Protein AF-0000000079820347 (afdb_homodimer)

Foldseek 3Di:
DLVLLVVLQVCLVVVVVVVVCVVVDDPVVVVVVVVVVVVVLVVQLVVQCVCCVVVQAPVPDRSSVVSVVLNVQSNCCSVPDDPPDDDDSNRSVLVSCVVRRNNVVPPPPPPPPPDDD/DLVLLVVLQVCLVVCVVVVVCVVVDDPVVVVVVVVVVVVVLVVQLVVQCVCCVVVQAPVPDRSSVVSVVLNVQSNCCSVPDDPPDDDDSNRSVLVSCVVRRNNVVPPPPPPPPPPDD

Nearest PDB structures (foldseek):
  3dcf-assembly1_B  TM=8.392E-01  e=1.828E-02  Thermobifida fusca YX
  5k7z-assembly2_C  TM=8.095E-01  e=2.971E-02  Myxococcus xanthus DK 1622
  4w97-assembly1_A  TM=7.808E-01  e=8.281E-02  Mycobacterium tuberculosis H37Rv
  2iai-assembly1_A-2  TM=7.562E-01  e=9.225E-02  Streptomyces coelicolor
  2g3b-assembly1_A  TM=6.713E-01  e=1.762E-01  Rhodococcus jostii RHA1

Organism: NCBI:txid1608957

pLDDT: mean 84.96, std 17.74, range [34.62, 98.31]

Secondary structure (DSSP, 8-state):
-HHHHHHHHHTHHHHHHHHHHHTT--HHHHHHHHHHHHHHHHHHHHHHHHHHHHTSS-SSS-HHHHHHHHHHHHHTHHHH--TTSSS-HHHHHHHHHHHTT-TTTS-----------/-HHHHHHHHHTHHHHHHHHHHHTT--HHHHHHHHHHHHHHHHHHHHHHHHHHHHTSS-SSS-HHHHHHHHHHHHHTHHHH--TTSSS-HHHHHHHHHHHTT-TTTS-----------

Sequence (234 aa):
MTRFTEAVIDSQVPYTVYYKELHQLSQDLRHQIAEDERLFVSHIAEVVRDLQASGDLPSDAPPWVVAQGIVGMISWTHRWFRSSGPLTPKEIATVFLDLIGLGQAGLGEPTAEPAQAMTRFTEAVIDSQVPYTVYYKELHQLSQDLRHQIAEDERLFVSHIAEVVRDLQASGDLPSDAPPWVVAQGIVGMISWTHRWFRSSGPLTPKEIATVFLDLIGLGQAGLGEPTAEPAQA

Structure (mmCIF, N/CA/C/O backbone):
data_AF-0000000079820347-model_v1
#
loop_
_entity.id
_entity.type
_entity.pdbx_description
1 polymer 'Transcriptional regulator, TetR family'
#
loop_
_atom_site.group_PDB
_atom_site.id
_atom_site.type_symbol
_atom_site.label_atom_id
_atom_site.label_alt_id
_atom_site.label_comp_id
_atom_site.label_asym_id
_atom_site.label_entity_id
_atom_site.la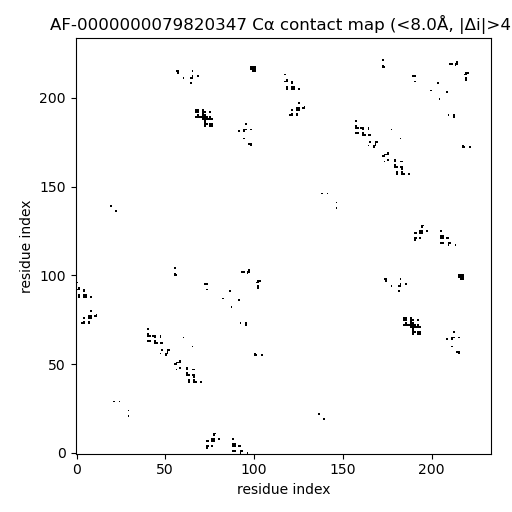bel_seq_id
_atom_site.pdbx_PDB_ins_code
_atom_site.Cartn_x
_atom_site.Cartn_y
_atom_site.Cartn_z
_atom_site.occupancy
_atom_site.B_iso_or_equiv
_atom_site.auth_seq_id
_atom_site.auth_comp_id
_atom_site.auth_asym_id
_atom_site.auth_atom_id
_atom_site.pdbx_PDB_model_num
ATOM 1 N N . MET A 1 1 ? 6.93 -0.499 12.18 1 89.94 1 MET A N 1
ATOM 2 C CA . MET A 1 1 ? 6.926 -0.309 10.727 1 89.94 1 MET A CA 1
ATOM 3 C C . MET A 1 1 ? 8.234 -0.792 10.109 1 89.94 1 MET A C 1
ATOM 5 O O . MET A 1 1 ? 8.227 -1.604 9.188 1 89.94 1 MET A O 1
ATOM 9 N N . THR A 1 2 ? 9.336 -0.572 10.844 1 91 2 THR A N 1
ATOM 10 C CA . THR A 1 2 ? 10.648 -0.934 10.32 1 91 2 THR A CA 1
ATOM 11 C C . THR A 1 2 ? 10.805 -2.451 10.242 1 91 2 THR A C 1
ATOM 13 O O . THR A 1 2 ? 11.125 -2.992 9.18 1 91 2 THR A O 1
ATOM 16 N N . ARG A 1 3 ? 10.469 -3.115 11.242 1 93.31 3 ARG A N 1
ATOM 17 C CA . ARG A 1 3 ? 10.586 -4.57 11.266 1 93.31 3 ARG A CA 1
ATOM 18 C C . ARG A 1 3 ? 9.664 -5.215 10.242 1 93.31 3 ARG A C 1
ATOM 20 O O . ARG A 1 3 ? 10.016 -6.211 9.609 1 93.31 3 ARG A O 1
ATOM 27 N N . PHE A 1 4 ? 8.5 -4.664 10.141 1 95.31 4 PHE A N 1
ATOM 28 C CA . PHE A 1 4 ? 7.543 -5.168 9.164 1 95.31 4 PHE A CA 1
ATOM 29 C C . PHE A 1 4 ? 8.094 -5.016 7.75 1 95.31 4 PHE A C 1
ATOM 31 O O . PHE A 1 4 ? 8.078 -5.969 6.969 1 95.31 4 PHE A O 1
ATOM 38 N N . THR A 1 5 ? 8.695 -3.904 7.395 1 95.81 5 THR A N 1
ATOM 39 C CA . THR A 1 5 ? 9.289 -3.646 6.086 1 95.81 5 THR A CA 1
ATOM 40 C C . THR A 1 5 ? 10.422 -4.629 5.801 1 95.81 5 THR A C 1
ATOM 42 O O . THR A 1 5 ? 10.484 -5.215 4.719 1 95.81 5 THR A O 1
ATOM 45 N N . GLU A 1 6 ? 11.195 -4.855 6.793 1 95 6 GLU A N 1
ATOM 46 C CA . GLU A 1 6 ? 12.297 -5.797 6.656 1 95 6 GLU A CA 1
ATOM 47 C C . GLU A 1 6 ? 11.789 -7.219 6.414 1 95 6 GLU A C 1
ATOM 49 O O . GLU A 1 6 ? 12.336 -7.941 5.582 1 95 6 GLU A O 1
ATOM 54 N N . ALA A 1 7 ? 10.805 -7.57 7.145 1 94.5 7 ALA A N 1
ATOM 55 C CA . ALA A 1 7 ? 10.242 -8.914 7.008 1 94.5 7 ALA A CA 1
ATOM 56 C C . ALA A 1 7 ? 9.672 -9.125 5.609 1 94.5 7 ALA A C 1
ATOM 58 O O . ALA A 1 7 ? 9.844 -10.195 5.02 1 94.5 7 ALA A O 1
ATOM 59 N N . VAL A 1 8 ? 9.008 -8.188 5.039 1 94.75 8 VAL A N 1
ATOM 60 C CA . VAL A 1 8 ? 8.414 -8.281 3.707 1 94.75 8 VAL A CA 1
ATOM 61 C C . VAL A 1 8 ? 9.516 -8.438 2.66 1 94.75 8 VAL A C 1
ATOM 63 O O . VAL A 1 8 ? 9.438 -9.305 1.791 1 94.75 8 VAL A O 1
ATOM 66 N N . ILE A 1 9 ? 10.516 -7.637 2.766 1 92.81 9 ILE A N 1
ATOM 67 C CA . ILE A 1 9 ? 11.609 -7.66 1.803 1 92.81 9 ILE A CA 1
ATOM 68 C C . ILE A 1 9 ? 12.344 -9 1.884 1 92.81 9 ILE A C 1
ATOM 70 O O . ILE A 1 9 ? 12.727 -9.57 0.858 1 92.81 9 ILE A O 1
ATOM 74 N N . ASP A 1 10 ? 12.461 -9.539 3.076 1 90.75 10 ASP A N 1
ATOM 75 C CA . ASP A 1 10 ? 13.125 -10.82 3.287 1 90.75 10 ASP A CA 1
ATOM 76 C C . ASP A 1 10 ? 12.297 -11.969 2.711 1 90.75 10 ASP A C 1
ATOM 78 O O . ASP A 1 10 ? 12.828 -13.039 2.406 1 90.75 10 ASP A O 1
ATOM 82 N N . SER A 1 11 ? 11.016 -11.719 2.588 1 88 11 SER A N 1
ATOM 83 C CA . SER A 1 11 ? 10.125 -12.773 2.111 1 88 11 SER A CA 1
ATOM 84 C C . SER A 1 11 ? 9.984 -12.734 0.592 1 88 11 SER A C 1
ATOM 86 O O . SER A 1 11 ? 9.266 -13.547 0.009 1 88 11 SER A O 1
ATOM 88 N N . GLN A 1 12 ? 10.625 -11.906 -0.037 1 84.19 12 GLN A N 1
ATOM 89 C CA . GLN A 1 12 ? 10.5 -11.695 -1.476 1 84.19 12 GLN A CA 1
ATOM 90 C C . GLN A 1 12 ? 10.766 -12.984 -2.244 1 84.19 12 GLN A C 1
ATOM 92 O O . GLN A 1 12 ? 9.984 -13.375 -3.115 1 84.19 12 GLN A O 1
ATOM 97 N N . VAL A 1 13 ? 11.781 -13.742 -1.908 1 77.62 13 VAL A N 1
ATOM 98 C CA . VAL A 1 13 ? 12.18 -14.945 -2.635 1 77.62 13 VAL A CA 1
ATOM 99 C C . VAL A 1 13 ? 11.203 -16.078 -2.324 1 77.62 13 VAL A C 1
ATOM 101 O O . VAL A 1 13 ? 10.641 -16.688 -3.236 1 77.62 13 VAL A O 1
ATOM 104 N N . PRO A 1 14 ? 10.883 -16.297 -1.066 1 75.38 14 PRO A N 1
ATOM 105 C CA . PRO A 1 14 ? 9.914 -17.344 -0.746 1 75.38 14 PRO A CA 1
ATOM 106 C C . PRO A 1 14 ? 8.539 -17.078 -1.347 1 75.38 14 PRO A C 1
ATOM 108 O O . PRO A 1 14 ? 7.848 -18.016 -1.764 1 75.38 14 PRO A O 1
ATOM 111 N N . TYR A 1 15 ? 8.195 -15.891 -1.425 1 74.62 15 TYR A N 1
ATOM 112 C CA . TYR A 1 15 ? 6.883 -15.539 -1.957 1 74.62 15 TYR A CA 1
ATOM 113 C C . TYR A 1 15 ? 6.824 -15.773 -3.461 1 74.62 15 TYR A C 1
ATOM 115 O O . TYR A 1 15 ? 5.84 -16.312 -3.977 1 74.62 15 TYR A O 1
ATOM 123 N N . THR A 1 16 ? 7.844 -15.477 -4.172 1 70.44 16 THR A N 1
ATOM 124 C CA . THR A 1 16 ? 7.891 -15.688 -5.617 1 70.44 16 THR A CA 1
ATOM 125 C C . THR A 1 16 ? 7.785 -17.172 -5.953 1 70.44 16 THR A C 1
ATOM 127 O O . THR A 1 16 ? 7.07 -17.547 -6.883 1 70.44 16 THR A O 1
ATOM 130 N N . VAL A 1 17 ? 8.344 -17.922 -5.137 1 70.75 17 VAL A N 1
ATOM 131 C CA . VAL A 1 17 ? 8.305 -19.359 -5.336 1 70.75 17 VAL A CA 1
ATOM 132 C C . VAL A 1 17 ? 6.934 -19.906 -4.934 1 70.75 17 VAL A C 1
ATOM 134 O O . VAL A 1 17 ? 6.371 -20.766 -5.629 1 70.75 17 VAL A O 1
ATOM 137 N N . TYR A 1 18 ? 6.477 -19.312 -3.873 1 70 18 TYR A N 1
ATOM 138 C CA . TYR A 1 18 ? 5.191 -19.734 -3.338 1 70 18 TYR A CA 1
ATOM 139 C C . TYR A 1 18 ? 4.055 -19.344 -4.273 1 70 18 TYR A C 1
ATOM 141 O O . TYR A 1 18 ? 3.117 -20.125 -4.477 1 70 18 TYR A O 1
ATOM 149 N N . TYR A 1 19 ? 4.18 -18.203 -4.805 1 64.25 19 TYR A N 1
ATOM 150 C CA . TYR A 1 19 ? 3.123 -17.703 -5.668 1 64.25 19 TYR A CA 1
ATOM 151 C C . TYR A 1 19 ? 2.936 -18.594 -6.891 1 64.25 19 TYR A C 1
ATOM 153 O O . TYR A 1 19 ? 1.808 -18.828 -7.324 1 64.25 19 TYR A O 1
ATOM 161 N N . LYS A 1 20 ? 3.979 -19.172 -7.309 1 63.22 20 LYS A N 1
ATOM 162 C CA . LYS A 1 20 ? 3.912 -20.125 -8.414 1 63.22 20 LYS A CA 1
ATOM 163 C C . LYS A 1 20 ? 3.156 -21.391 -8.008 1 63.22 20 LYS A C 1
ATOM 165 O O . LYS A 1 20 ? 2.584 -22.062 -8.859 1 63.22 20 LYS A O 1
ATOM 170 N N . GLU A 1 21 ? 3.117 -21.531 -6.82 1 66.31 21 GLU A N 1
ATOM 171 C CA . GLU A 1 21 ? 2.486 -22.766 -6.34 1 66.31 21 GLU A CA 1
ATOM 172 C C . GLU A 1 21 ? 1.094 -22.484 -5.781 1 66.31 21 GLU A C 1
ATOM 174 O O . GLU A 1 21 ? 0.365 -23.422 -5.43 1 66.31 21 GLU A O 1
ATOM 179 N N . LEU A 1 22 ? 0.816 -21.234 -5.742 1 64.25 22 LEU A N 1
ATOM 180 C CA . LEU A 1 22 ? -0.444 -20.844 -5.121 1 64.25 22 LEU A CA 1
ATOM 181 C C . LEU A 1 22 ? -1.624 -21.516 -5.816 1 64.25 22 LEU A C 1
ATOM 183 O O . LEU A 1 22 ? -2.609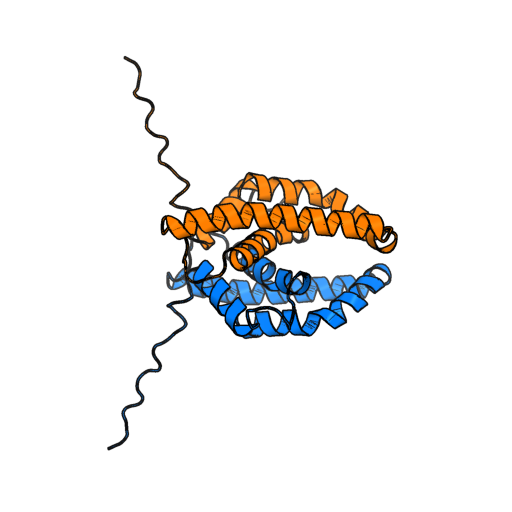 -21.875 -5.168 1 64.25 22 LEU A O 1
ATOM 187 N N . HIS A 1 23 ? -1.419 -21.734 -7.004 1 63.53 23 HIS A N 1
ATOM 188 C CA . HIS A 1 23 ? -2.484 -22.406 -7.734 1 63.53 23 HIS A CA 1
ATOM 189 C C . HIS A 1 23 ? -2.605 -23.875 -7.301 1 63.53 23 HIS A C 1
ATOM 191 O O . HIS A 1 23 ? -3.646 -24.5 -7.504 1 63.53 23 HIS A O 1
ATOM 197 N N . GLN A 1 24 ? -1.59 -24.25 -6.734 1 69.12 24 GLN A N 1
ATOM 198 C CA . GLN A 1 24 ? -1.6 -25.656 -6.324 1 69.12 24 GLN A CA 1
ATOM 199 C C . GLN A 1 24 ? -1.871 -25.781 -4.828 1 69.12 24 GLN A C 1
ATOM 201 O O . GLN A 1 24 ? -1.895 -26.891 -4.293 1 69.12 24 GLN A O 1
ATOM 206 N N . LEU A 1 25 ? -2.068 -24.656 -4.285 1 73.75 25 LEU A N 1
ATOM 207 C CA . LEU A 1 25 ? -2.309 -24.719 -2.848 1 73.75 25 LEU A CA 1
ATOM 208 C C . LEU A 1 25 ? -3.701 -25.266 -2.555 1 73.75 25 LEU A C 1
ATOM 210 O O . LEU A 1 25 ? -4.656 -24.969 -3.271 1 73.75 25 LEU A O 1
ATOM 214 N N . SER A 1 26 ? -3.666 -26.203 -1.624 1 80 26 SER A N 1
ATOM 215 C CA . SER A 1 26 ? -4.965 -26.703 -1.182 1 80 26 SER A CA 1
ATOM 216 C C . SER A 1 26 ? -5.836 -25.578 -0.638 1 80 26 SER A C 1
ATOM 218 O O . SER A 1 26 ? -5.328 -24.516 -0.249 1 80 26 SER A O 1
ATOM 220 N N . GLN A 1 27 ? -7.062 -25.75 -0.812 1 83.62 27 GLN A N 1
ATOM 221 C CA . GLN A 1 27 ? -8.031 -24.812 -0.269 1 83.62 27 GLN A CA 1
ATOM 222 C C . GLN A 1 27 ? -7.773 -24.547 1.211 1 83.62 27 GLN A C 1
ATOM 224 O O . GLN A 1 27 ? -7.93 -23.422 1.679 1 83.62 27 GLN A O 1
ATOM 229 N N . ASP A 1 28 ? -7.273 -25.531 1.81 1 84.88 28 ASP A N 1
ATOM 230 C CA . ASP A 1 28 ? -7.02 -25.422 3.242 1 84.88 28 ASP A CA 1
ATOM 231 C C . ASP A 1 28 ? -5.855 -24.469 3.518 1 84.88 28 ASP A C 1
ATOM 233 O O . ASP A 1 28 ? -5.934 -23.625 4.422 1 84.88 28 ASP A O 1
ATOM 237 N N . LEU A 1 29 ? -4.836 -24.594 2.777 1 84 29 LEU A N 1
ATOM 238 C CA . LEU A 1 29 ? -3.676 -23.719 2.961 1 84 29 LEU A CA 1
ATOM 239 C C . LEU A 1 29 ? -4.008 -22.281 2.586 1 84 29 LEU A C 1
ATOM 241 O O . LEU A 1 29 ? -3.559 -21.344 3.246 1 84 29 LEU A O 1
ATOM 245 N N . ARG A 1 30 ? -4.812 -22.125 1.654 1 84.38 30 ARG A N 1
ATOM 246 C CA . ARG A 1 30 ? -5.266 -20.797 1.25 1 84.38 30 ARG A CA 1
ATOM 247 C C . ARG A 1 30 ? -6.07 -20.125 2.359 1 84.38 30 ARG A C 1
ATOM 249 O O . ARG A 1 30 ? -5.91 -18.938 2.623 1 84.38 30 ARG A O 1
ATOM 256 N N . HIS A 1 31 ? -6.914 -20.922 2.984 1 89.06 31 HIS A N 1
ATOM 257 C CA . HIS A 1 31 ? -7.719 -20.438 4.094 1 89.06 31 HIS A CA 1
ATOM 258 C C . HIS A 1 31 ? -6.844 -20.047 5.281 1 89.06 31 HIS A C 1
ATOM 260 O O . HIS A 1 31 ? -7.09 -19.031 5.938 1 89.06 31 HIS A O 1
ATOM 266 N N . GLN A 1 32 ? -5.855 -20.828 5.465 1 90.5 32 GLN A N 1
ATOM 267 C CA . GLN A 1 32 ? -4.953 -20.547 6.574 1 90.5 32 GLN A CA 1
ATOM 268 C C . GLN A 1 32 ? -4.176 -19.25 6.336 1 90.5 32 GLN A C 1
ATOM 270 O O . GLN A 1 32 ? -4.008 -18.453 7.258 1 90.5 32 GLN A O 1
ATOM 275 N N . ILE A 1 33 ? -3.734 -19 5.227 1 88.56 33 ILE A N 1
ATOM 276 C CA . ILE A 1 33 ? -2.994 -17.797 4.859 1 88.56 33 ILE A CA 1
ATOM 277 C C . ILE A 1 33 ? -3.891 -16.578 5.012 1 88.56 33 ILE A C 1
ATOM 279 O O . ILE A 1 33 ? -3.48 -15.562 5.586 1 88.56 33 ILE A O 1
ATOM 283 N N . ALA A 1 34 ? -5.094 -16.75 4.562 1 89.19 34 ALA A N 1
ATOM 284 C CA . ALA A 1 34 ? -6.062 -15.664 4.672 1 89.19 34 ALA A CA 1
ATOM 285 C C . ALA A 1 34 ? -6.332 -15.312 6.133 1 89.19 34 ALA A C 1
ATOM 287 O O . ALA A 1 34 ? -6.406 -14.133 6.488 1 89.19 34 ALA A O 1
ATOM 288 N N . GLU A 1 35 ? -6.449 -16.281 6.926 1 93.69 35 GLU A N 1
ATOM 289 C CA . GLU A 1 35 ? -6.695 -16.078 8.352 1 93.69 35 GLU A CA 1
ATOM 290 C C . GLU A 1 35 ? -5.496 -15.414 9.023 1 93.69 35 GLU A C 1
ATOM 292 O O . GLU A 1 35 ? -5.664 -14.531 9.875 1 93.69 35 GLU A O 1
ATOM 297 N N . ASP A 1 36 ? -4.328 -15.828 8.672 1 94.25 36 ASP A N 1
ATOM 298 C CA . ASP A 1 36 ? -3.109 -15.234 9.211 1 94.25 36 ASP A CA 1
ATOM 299 C C . ASP A 1 36 ? -3.006 -13.758 8.82 1 94.25 36 ASP A C 1
ATOM 301 O O . ASP A 1 36 ? -2.635 -12.922 9.641 1 94.25 36 ASP A O 1
ATOM 305 N N . GLU A 1 37 ? -3.375 -13.531 7.66 1 92.25 37 GLU A N 1
ATOM 306 C CA . GLU A 1 37 ? -3.373 -12.148 7.184 1 92.25 37 GLU A CA 1
ATOM 307 C C . GLU A 1 37 ? -4.379 -11.297 7.953 1 92.25 37 GLU A C 1
ATOM 309 O O . GLU A 1 37 ? -4.066 -10.188 8.375 1 92.25 37 GLU A O 1
ATOM 314 N N . ARG A 1 38 ? -5.539 -11.82 8.188 1 95.06 38 ARG A N 1
ATOM 315 C CA . ARG A 1 38 ? -6.574 -11.117 8.938 1 95.06 38 ARG A CA 1
ATOM 316 C C . ARG A 1 38 ? -6.109 -10.812 10.359 1 95.06 38 ARG A C 1
ATOM 318 O O . ARG A 1 38 ? -6.348 -9.719 10.875 1 95.06 38 ARG A O 1
ATOM 325 N N . LEU A 1 39 ? -5.504 -11.797 10.906 1 96.5 39 LEU A N 1
ATOM 326 C CA . LEU A 1 39 ? -5.016 -11.617 12.266 1 96.5 39 LEU A CA 1
ATOM 327 C C . LEU A 1 39 ? -3.918 -10.562 12.312 1 96.5 39 LEU A C 1
ATOM 329 O O . LEU A 1 39 ? -3.891 -9.727 13.227 1 96.5 39 LEU A O 1
ATOM 333 N N . PHE A 1 40 ? -3.064 -10.602 11.359 1 97.19 40 PHE A N 1
ATOM 334 C CA . PHE A 1 40 ? -1.969 -9.641 11.281 1 97.19 40 PHE A CA 1
ATOM 335 C C . PHE A 1 40 ? -2.502 -8.227 11.125 1 97.19 40 PHE A C 1
ATOM 337 O O . PHE A 1 40 ? -2.109 -7.32 11.867 1 97.19 40 PHE A O 1
ATOM 344 N N . VAL A 1 41 ? -3.461 -8.031 10.297 1 97.44 41 VAL A N 1
ATOM 345 C CA . VAL A 1 41 ? -4.062 -6.723 10.07 1 97.44 41 VAL A CA 1
ATOM 346 C C . VAL A 1 41 ? -4.785 -6.25 11.328 1 97.44 41 VAL A C 1
ATOM 348 O O . VAL A 1 41 ? -4.742 -5.066 11.672 1 97.44 41 VAL A O 1
ATOM 351 N N . SER A 1 42 ? -5.418 -7.18 12.008 1 97.94 42 SER A N 1
ATOM 352 C CA . SER A 1 42 ? -6.109 -6.836 13.242 1 97.94 42 SER A CA 1
ATOM 353 C C . SER A 1 42 ? -5.141 -6.277 14.281 1 97.94 42 SER A C 1
ATOM 355 O O . SER A 1 42 ? -5.48 -5.344 15.008 1 97.94 42 SER A O 1
ATOM 357 N N . HIS A 1 43 ? -3.939 -6.816 14.32 1 97.88 43 HIS A N 1
ATOM 358 C CA . HIS A 1 43 ? -2.93 -6.312 15.25 1 97.88 43 HIS A CA 1
ATOM 359 C C . HIS A 1 43 ? -2.492 -4.902 14.867 1 97.88 43 HIS A C 1
ATOM 361 O O . HIS A 1 43 ? -2.336 -4.039 15.734 1 97.88 43 HIS A O 1
ATOM 367 N N . ILE A 1 44 ? -2.322 -4.719 13.664 1 98 44 ILE A N 1
ATOM 368 C CA . ILE A 1 44 ? -1.95 -3.389 13.195 1 98 44 ILE A CA 1
ATOM 369 C C . ILE A 1 44 ? -3.086 -2.406 13.477 1 98 44 ILE A C 1
ATOM 371 O O . ILE A 1 44 ? -2.844 -1.269 13.883 1 98 44 ILE A O 1
ATOM 375 N N . ALA A 1 45 ? -4.324 -2.846 13.305 1 98.25 45 ALA A N 1
ATOM 376 C CA . ALA A 1 45 ? -5.492 -2.002 13.547 1 98.25 45 ALA A CA 1
ATOM 377 C C . ALA A 1 45 ? -5.555 -1.552 15 1 98.25 45 ALA A C 1
ATOM 379 O O . ALA A 1 45 ? -5.973 -0.429 15.297 1 98.25 45 ALA A O 1
ATOM 380 N N . GLU A 1 46 ? -5.168 -2.396 15.828 1 98.19 46 GLU A N 1
ATOM 381 C CA . GLU A 1 46 ? -5.129 -2.033 17.25 1 98.19 46 GLU A CA 1
ATOM 382 C C . GLU A 1 46 ? -4.109 -0.925 17.5 1 98.19 46 GLU A C 1
ATOM 384 O O . GLU A 1 46 ? -4.383 0.016 18.25 1 98.19 46 GLU A O 1
ATOM 389 N N . VAL A 1 47 ? -2.961 -1.025 16.922 1 97.31 47 VAL A N 1
ATOM 390 C CA . VAL A 1 47 ? -1.938 0.007 17.047 1 97.31 47 VAL A CA 1
ATOM 391 C C . VAL A 1 47 ? -2.449 1.315 16.453 1 97.31 47 VAL A C 1
ATOM 393 O O . VAL A 1 47 ? -2.266 2.387 17.031 1 97.31 47 VAL A O 1
ATOM 396 N N . VAL A 1 48 ? -3.15 1.181 15.336 1 97.62 48 VAL A N 1
ATOM 397 C CA . VAL A 1 48 ? -3.715 2.354 14.672 1 97.62 48 VAL A CA 1
ATOM 398 C C . VAL A 1 48 ? -4.727 3.027 15.594 1 97.62 48 VAL A C 1
ATOM 400 O O . VAL A 1 48 ? -4.719 4.25 15.75 1 97.62 48 VAL A O 1
ATOM 403 N N . ARG A 1 49 ? -5.527 2.236 16.156 1 97.75 49 ARG A N 1
ATOM 404 C CA . ARG A 1 49 ? -6.523 2.764 17.094 1 97.75 49 ARG A CA 1
ATOM 405 C C . ARG A 1 49 ? -5.855 3.553 18.219 1 97.75 49 ARG A C 1
ATOM 407 O O . ARG A 1 49 ? -6.332 4.625 18.594 1 97.75 49 ARG A O 1
ATOM 414 N N . ASP A 1 50 ? -4.848 3 18.734 1 97.19 50 ASP A N 1
ATOM 415 C CA . ASP A 1 50 ? -4.113 3.67 19.797 1 97.19 50 ASP A CA 1
ATOM 416 C C . ASP A 1 50 ? -3.537 5 19.328 1 97.19 50 ASP A C 1
ATOM 418 O O . ASP A 1 50 ? -3.604 6.004 20.031 1 97.19 50 ASP A O 1
ATOM 422 N N . LEU A 1 51 ? -2.982 5.027 18.156 1 96.19 51 LEU A N 1
ATOM 423 C CA . LEU A 1 51 ? -2.391 6.234 17.594 1 96.19 51 LEU A CA 1
ATOM 424 C C . LEU A 1 51 ? -3.465 7.27 17.281 1 96.19 51 LEU A C 1
ATOM 426 O O . LEU A 1 51 ? -3.223 8.477 17.391 1 96.19 51 LEU A O 1
ATOM 430 N N . GLN A 1 52 ? -4.637 6.781 16.922 1 95.81 52 GLN A N 1
ATOM 431 C CA . GLN A 1 52 ? -5.758 7.688 16.703 1 95.81 52 GLN A CA 1
ATOM 432 C C . GLN A 1 52 ? -6.242 8.289 18.031 1 95.81 52 GLN A C 1
ATOM 434 O O . GLN A 1 52 ? -6.535 9.484 18.094 1 95.81 52 GLN A O 1
ATOM 439 N N . ALA A 1 53 ? -6.262 7.504 18.984 1 96.12 53 ALA A N 1
ATOM 440 C CA . ALA A 1 53 ? -6.691 7.957 20.297 1 96.12 53 ALA A CA 1
ATOM 441 C C . ALA A 1 53 ? -5.742 9.016 20.844 1 96.12 53 ALA A C 1
ATOM 443 O O . ALA A 1 53 ? -6.172 9.953 21.531 1 96.12 53 ALA A O 1
ATOM 444 N N . SER A 1 54 ? -4.453 8.891 20.547 1 95 54 SER A N 1
ATOM 445 C CA . SER A 1 54 ? -3.461 9.836 21.047 1 95 54 SER A CA 1
ATOM 446 C C . SER A 1 54 ? -3.371 11.07 20.156 1 95 54 SER A C 1
ATOM 448 O O . SER A 1 54 ? -2.678 12.031 20.484 1 95 54 SER A O 1
ATOM 450 N N . GLY A 1 55 ? -3.98 11.047 19.031 1 93.44 55 GLY A N 1
ATOM 451 C CA . GLY A 1 55 ? -3.994 12.188 18.125 1 93.44 55 GLY A CA 1
ATOM 452 C C . GLY A 1 55 ? -2.867 12.156 17.109 1 93.44 55 GLY A C 1
ATOM 453 O O . GLY A 1 55 ? -2.686 13.109 16.359 1 93.44 55 GLY A O 1
ATOM 454 N N . ASP A 1 56 ? -2.164 11 17.078 1 92.19 56 ASP A N 1
ATOM 455 C CA . ASP A 1 56 ? -1.013 10.867 16.188 1 92.19 56 ASP A CA 1
ATOM 456 C C . ASP A 1 56 ? -1.452 10.523 14.766 1 92.19 56 ASP A C 1
ATOM 458 O O . ASP A 1 56 ? -0.709 10.758 13.805 1 92.19 56 ASP A O 1
ATOM 462 N N . LEU A 1 57 ? -2.656 9.961 14.648 1 93.81 57 LEU A N 1
ATOM 463 C CA . LEU A 1 57 ? -3.291 9.695 13.359 1 93.81 57 LEU A CA 1
ATOM 464 C C . LEU A 1 57 ? -4.715 10.242 13.336 1 93.81 57 LEU A C 1
ATOM 466 O O . LEU A 1 57 ? -5.359 10.352 14.375 1 93.81 57 LEU A O 1
ATOM 470 N N . PRO A 1 58 ? -5.098 10.578 12.094 1 89.5 58 PRO A N 1
ATOM 471 C CA . PRO A 1 58 ? -6.492 11.016 12.031 1 89.5 58 PRO A CA 1
ATOM 472 C C . PRO A 1 58 ? -7.469 9.969 12.555 1 89.5 58 PRO A C 1
ATOM 474 O O . PRO A 1 58 ? -7.309 8.773 12.281 1 89.5 58 PRO A O 1
ATOM 477 N N . SER A 1 59 ? -8.516 10.43 13.281 1 86.5 59 SER A N 1
ATOM 478 C CA . SER A 1 59 ? -9.367 9.508 14.016 1 86.5 59 SER A CA 1
ATOM 479 C C . SER A 1 59 ? -10.695 9.281 13.289 1 86.5 59 SER A C 1
ATOM 481 O O . SER A 1 59 ? -11.508 8.461 13.719 1 86.5 59 SER A O 1
ATOM 483 N N . ASP A 1 60 ? -10.875 9.844 12.234 1 89.56 60 ASP A N 1
ATOM 484 C CA . ASP A 1 60 ? -12.18 9.773 11.594 1 89.56 60 ASP A CA 1
ATOM 485 C C . ASP A 1 60 ? -12.297 8.523 10.719 1 89.56 60 ASP A C 1
ATOM 487 O O . ASP A 1 60 ? -13.398 8.133 10.336 1 89.56 60 ASP A O 1
ATOM 491 N N . ALA A 1 61 ? -11.242 7.938 10.508 1 93.75 61 ALA A N 1
ATOM 492 C CA . ALA A 1 61 ? -11.258 6.773 9.625 1 93.75 61 ALA A CA 1
ATOM 493 C C . ALA A 1 61 ? -11.297 5.477 10.438 1 93.75 61 ALA A C 1
ATOM 495 O O . ALA A 1 61 ? -10.703 5.391 11.508 1 93.75 61 ALA A O 1
ATOM 496 N N . PRO A 1 62 ? -12.016 4.434 9.922 1 96.88 62 PRO A N 1
ATOM 497 C CA . PRO A 1 62 ? -11.945 3.137 10.602 1 96.88 62 PRO A CA 1
ATOM 498 C C . PRO A 1 62 ? -10.523 2.602 10.711 1 96.88 62 PRO A C 1
ATOM 500 O O . PRO A 1 62 ? -9.805 2.539 9.711 1 96.88 62 PRO A O 1
ATOM 503 N N . PRO A 1 63 ? -10.172 2.213 11.891 1 97.81 63 PRO A N 1
ATOM 504 C CA . PRO A 1 63 ? -8.797 1.745 12.086 1 97.81 63 PRO A CA 1
ATOM 505 C C . PRO A 1 63 ? -8.422 0.593 11.156 1 97.81 63 PRO A C 1
ATOM 507 O O . PRO A 1 63 ? -7.277 0.495 10.719 1 97.81 63 PRO A O 1
ATOM 510 N N . TRP A 1 64 ? -9.344 -0.249 10.867 1 97.62 64 TRP A N 1
ATOM 511 C CA . TRP A 1 64 ? -9.078 -1.409 10.031 1 97.62 64 TRP A CA 1
ATOM 512 C C . TRP A 1 64 ? -8.703 -0.981 8.609 1 97.62 64 TRP A C 1
ATOM 514 O O . TRP A 1 64 ? -7.816 -1.567 7.992 1 97.62 64 TRP A O 1
ATOM 524 N N . VAL A 1 65 ? -9.32 0.007 8.094 1 97.75 65 VAL A N 1
ATOM 525 C CA . VAL A 1 65 ? -9.047 0.486 6.742 1 97.75 65 VAL A CA 1
ATOM 526 C C . VAL A 1 65 ? -7.676 1.151 6.699 1 97.75 65 VAL A C 1
ATOM 528 O O . VAL A 1 65 ? -6.906 0.941 5.758 1 97.75 65 VAL A O 1
ATOM 531 N N . VAL A 1 66 ? -7.379 1.932 7.707 1 97.88 66 VAL A N 1
ATOM 532 C CA . VAL A 1 66 ? -6.062 2.551 7.812 1 97.88 66 VAL A CA 1
ATOM 533 C C . VAL A 1 66 ? -4.984 1.47 7.871 1 97.88 66 VAL A C 1
ATOM 535 O O . VAL A 1 66 ? -3.973 1.552 7.172 1 97.88 66 VAL A O 1
ATOM 538 N N . ALA A 1 67 ? -5.25 0.452 8.672 1 98.31 67 ALA A N 1
ATOM 539 C CA . ALA A 1 67 ? -4.316 -0.663 8.797 1 98.31 67 ALA A CA 1
ATOM 540 C C . ALA A 1 67 ? -4.102 -1.358 7.457 1 98.31 67 ALA A C 1
ATOM 542 O O . ALA A 1 67 ? -2.967 -1.666 7.082 1 98.31 67 ALA A O 1
ATOM 543 N N . GLN A 1 68 ? -5.168 -1.564 6.766 1 98.12 68 GLN A N 1
ATOM 544 C CA . GLN A 1 68 ? -5.07 -2.172 5.441 1 98.12 68 GLN A CA 1
ATOM 545 C C . GLN A 1 68 ? -4.227 -1.312 4.504 1 98.12 68 GLN A C 1
ATOM 547 O O . GLN A 1 68 ? -3.414 -1.836 3.74 1 98.12 68 GLN A O 1
ATOM 552 N N . GLY A 1 69 ? -4.441 0 4.555 1 98.06 69 GLY A N 1
ATOM 553 C CA . GLY A 1 69 ? -3.643 0.905 3.748 1 98.06 69 GLY A CA 1
ATOM 554 C C . GLY A 1 69 ? -2.156 0.814 4.043 1 98.06 69 GLY A C 1
ATOM 555 O O . GLY A 1 69 ? -1.337 0.766 3.125 1 98.06 69 GLY A O 1
ATOM 556 N N . ILE A 1 70 ? -1.82 0.744 5.297 1 98.12 70 ILE A N 1
ATOM 557 C CA . ILE A 1 70 ? -0.432 0.677 5.742 1 98.12 70 ILE A CA 1
ATOM 558 C C . ILE A 1 70 ? 0.174 -0.667 5.344 1 98.12 70 ILE A C 1
ATOM 560 O O . ILE A 1 70 ? 1.28 -0.719 4.801 1 98.12 70 ILE A O 1
ATOM 564 N N . VAL A 1 71 ? -0.524 -1.74 5.582 1 97.94 71 VAL A N 1
ATOM 565 C CA . VAL A 1 71 ? -0.068 -3.076 5.215 1 97.94 71 VAL A CA 1
ATOM 566 C C . VAL A 1 71 ? 0.167 -3.145 3.707 1 97.94 71 VAL A C 1
ATOM 568 O O . VAL A 1 71 ? 1.197 -3.648 3.256 1 97.94 71 VAL A O 1
ATOM 571 N N . GLY A 1 72 ? -0.779 -2.598 2.947 1 97.5 72 GLY A N 1
ATOM 572 C CA . GLY A 1 72 ? -0.628 -2.559 1.502 1 97.5 72 GLY A CA 1
ATOM 573 C C . GLY A 1 72 ? 0.591 -1.777 1.051 1 97.5 72 GLY A C 1
ATOM 574 O O . GLY A 1 72 ? 1.342 -2.232 0.185 1 97.5 72 GLY A O 1
ATOM 575 N N . MET A 1 73 ? 0.778 -0.652 1.622 1 98.25 73 MET A N 1
ATOM 576 C CA . MET A 1 73 ? 1.921 0.206 1.325 1 98.25 73 MET A CA 1
ATOM 577 C C . MET A 1 73 ? 3.232 -0.54 1.544 1 98.25 73 MET A C 1
ATOM 579 O O . MET A 1 73 ? 4.105 -0.535 0.675 1 98.25 73 MET A O 1
ATOM 583 N N . ILE A 1 74 ? 3.326 -1.223 2.643 1 97.88 74 ILE A N 1
ATOM 584 C CA . ILE A 1 74 ? 4.57 -1.888 3.014 1 97.88 74 ILE A CA 1
ATOM 585 C C . ILE A 1 74 ? 4.699 -3.203 2.248 1 97.88 74 ILE A C 1
ATOM 587 O O . ILE A 1 74 ? 5.773 -3.527 1.739 1 97.88 74 ILE A O 1
ATOM 591 N N . SER A 1 75 ? 3.658 -3.979 2.072 1 96.44 75 SER A N 1
ATOM 592 C CA . SER A 1 75 ? 3.691 -5.277 1.408 1 96.44 75 SER A CA 1
ATOM 593 C C . SER A 1 75 ? 4.066 -5.137 -0.063 1 96.44 75 SER A C 1
ATOM 595 O O . SER A 1 75 ? 4.668 -6.043 -0.644 1 96.44 75 SER A O 1
ATOM 597 N N . TRP A 1 76 ? 3.748 -4.133 -0.657 1 95.94 76 TRP A N 1
ATOM 598 C CA . TRP A 1 76 ? 4.016 -3.848 -2.062 1 95.94 76 TRP A CA 1
ATOM 599 C C . TRP A 1 76 ? 5.516 -3.811 -2.336 1 95.94 76 TRP A C 1
ATOM 601 O O . TRP A 1 76 ? 5.953 -3.99 -3.475 1 95.94 76 TRP A O 1
ATOM 611 N N . THR A 1 77 ? 6.344 -3.623 -1.309 1 96.38 77 THR A N 1
ATOM 612 C CA . THR A 1 77 ? 7.777 -3.43 -1.478 1 96.38 77 THR A CA 1
ATOM 613 C C . THR A 1 77 ? 8.43 -4.688 -2.049 1 96.38 77 THR A C 1
ATOM 615 O O . THR A 1 77 ? 9.445 -4.605 -2.74 1 96.38 77 THR A O 1
ATOM 618 N N . HIS A 1 78 ? 7.848 -5.828 -1.81 1 93.06 78 HIS A N 1
ATOM 619 C CA . HIS A 1 78 ? 8.438 -7.066 -2.312 1 93.06 78 HIS A CA 1
ATOM 620 C C . HIS A 1 78 ? 8.453 -7.086 -3.836 1 93.06 78 HIS A C 1
ATOM 622 O O . HIS A 1 78 ? 9.258 -7.797 -4.441 1 93.06 78 HIS A O 1
ATOM 628 N N . ARG A 1 79 ? 7.629 -6.316 -4.41 1 90.5 79 ARG A N 1
ATOM 629 C CA . ARG A 1 79 ? 7.465 -6.344 -5.859 1 90.5 79 ARG A CA 1
ATOM 630 C C . ARG A 1 79 ? 8.5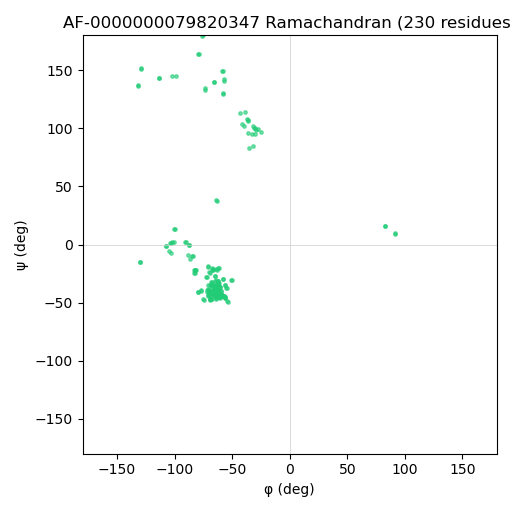31 -5.496 -6.547 1 90.5 79 ARG A C 1
ATOM 632 O O . ARG A 1 79 ? 8.883 -5.746 -7.703 1 90.5 79 ARG A O 1
ATOM 639 N N . TRP A 1 80 ? 9.078 -4.52 -5.84 1 92.31 80 TRP A N 1
ATOM 640 C CA . TRP A 1 80 ? 9.906 -3.561 -6.566 1 92.31 80 TRP A CA 1
ATOM 641 C C . TRP A 1 80 ? 11.258 -3.373 -5.879 1 92.31 80 TRP A C 1
ATOM 643 O O . TRP A 1 80 ? 12.18 -2.797 -6.457 1 92.31 80 TRP A O 1
ATOM 653 N N . PHE A 1 81 ? 11.344 -3.811 -4.703 1 95.12 81 PHE A N 1
ATOM 654 C CA . PHE A 1 81 ? 12.586 -3.59 -3.975 1 95.12 81 PHE A CA 1
ATOM 655 C C . PHE A 1 81 ? 13.734 -4.352 -4.621 1 95.12 81 PHE A C 1
ATOM 657 O O . PHE A 1 81 ? 13.57 -5.504 -5.031 1 95.12 81 PHE A O 1
ATOM 664 N N . ARG A 1 82 ? 14.805 -3.68 -4.648 1 92.06 82 ARG A N 1
ATOM 665 C CA . ARG A 1 8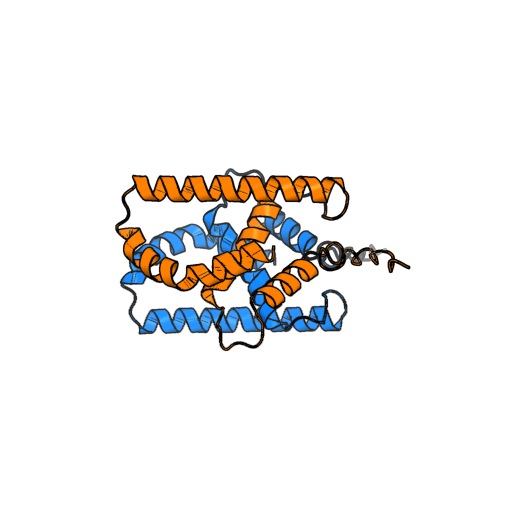2 ? 16.078 -4.277 -5.059 1 92.06 82 ARG A CA 1
ATOM 666 C C . ARG A 1 82 ? 17.188 -3.941 -4.062 1 92.06 82 ARG A C 1
ATOM 668 O O . ARG A 1 82 ? 17.344 -2.781 -3.68 1 92.06 82 ARG A O 1
ATOM 675 N N . SER A 1 83 ? 17.953 -4.988 -3.766 1 90.81 83 SER A N 1
ATOM 676 C CA . SER A 1 83 ? 19.016 -4.801 -2.795 1 90.81 83 SER A CA 1
ATOM 677 C C . SER A 1 83 ? 20.094 -3.852 -3.326 1 90.81 83 SER A C 1
ATOM 679 O O . SER A 1 83 ? 20.812 -3.221 -2.551 1 90.81 83 SER A O 1
ATOM 681 N N . SER A 1 84 ? 20.109 -3.742 -4.582 1 91.06 84 SER A N 1
ATOM 682 C CA . SER A 1 84 ? 21.094 -2.873 -5.219 1 91.06 84 SER A CA 1
ATOM 683 C C . SER A 1 84 ? 20.578 -1.442 -5.328 1 91.06 84 SER A C 1
ATOM 685 O O . SER A 1 84 ? 21.281 -0.56 -5.824 1 91.06 84 SER A O 1
ATOM 687 N N . GLY A 1 85 ? 19.406 -1.21 -4.875 1 89.75 85 GLY A N 1
ATOM 688 C CA . GLY A 1 85 ? 18.828 0.121 -4.953 1 89.75 85 GLY A CA 1
ATOM 689 C C . GLY A 1 85 ? 19.391 1.081 -3.922 1 89.75 85 GLY A C 1
ATOM 690 O O . GLY A 1 85 ? 20.172 0.685 -3.064 1 89.75 85 GLY A O 1
ATOM 691 N N . PRO A 1 86 ? 18.891 2.311 -3.967 1 89.88 86 PRO A N 1
ATOM 692 C CA . PRO A 1 86 ? 19.531 3.377 -3.189 1 89.88 86 PRO A CA 1
ATOM 693 C C . PRO A 1 86 ? 19.094 3.379 -1.726 1 89.88 86 PRO A C 1
ATOM 695 O O . PRO A 1 86 ? 19.75 3.99 -0.882 1 89.88 86 PRO A O 1
ATOM 698 N N . LEU A 1 87 ? 17.969 2.801 -1.416 1 95.62 87 LEU A N 1
ATOM 699 C CA . LEU A 1 87 ? 17.5 2.842 -0.037 1 95.62 87 LEU A CA 1
ATOM 700 C C . LEU A 1 87 ? 17.5 1.448 0.581 1 95.62 87 LEU A C 1
ATOM 702 O O . LEU A 1 87 ? 17.141 0.47 -0.086 1 95.62 87 LEU A O 1
ATOM 706 N N . THR A 1 88 ? 17.859 1.4 1.891 1 95.56 88 THR A N 1
ATOM 707 C CA . THR A 1 88 ? 17.734 0.18 2.682 1 95.56 88 THR A CA 1
ATOM 708 C C . THR A 1 88 ? 16.297 -0.034 3.131 1 95.56 88 THR A C 1
ATOM 710 O O . THR A 1 88 ? 15.477 0.888 3.076 1 95.56 88 THR A O 1
ATOM 713 N N . PRO A 1 89 ? 16.016 -1.278 3.561 1 96.12 89 PRO A N 1
ATOM 714 C CA . PRO A 1 89 ? 14.68 -1.514 4.109 1 96.12 89 PRO A CA 1
ATOM 715 C C . PRO A 1 89 ? 14.328 -0.556 5.246 1 96.12 89 PRO A C 1
ATOM 717 O O . PRO A 1 89 ? 13.195 -0.068 5.32 1 96.12 89 PRO A O 1
ATOM 720 N N . LYS A 1 90 ? 15.305 -0.24 6.059 1 95.19 90 LYS A N 1
ATOM 721 C CA . LYS A 1 90 ? 15.078 0.688 7.164 1 95.19 90 LYS A CA 1
ATOM 722 C C . LYS A 1 90 ? 14.766 2.09 6.652 1 95.19 90 LYS A C 1
ATOM 724 O O . LYS A 1 90 ? 13.883 2.766 7.18 1 95.19 90 LYS A O 1
ATOM 729 N N . GLU A 1 91 ? 15.469 2.502 5.637 1 95.5 91 GLU A N 1
ATOM 730 C CA . GLU A 1 91 ? 15.234 3.824 5.062 1 95.5 91 GLU A CA 1
ATOM 731 C C . GLU A 1 91 ? 13.875 3.895 4.367 1 95.5 91 GLU A C 1
ATOM 733 O O . GLU A 1 91 ? 13.195 4.922 4.426 1 95.5 91 GLU A O 1
ATOM 738 N N . ILE A 1 92 ? 13.453 2.811 3.766 1 96.75 92 ILE A N 1
ATOM 739 C CA . ILE A 1 92 ? 12.133 2.75 3.145 1 96.75 92 ILE A CA 1
ATOM 740 C C . ILE A 1 92 ? 11.055 2.859 4.219 1 96.75 92 ILE A C 1
ATOM 742 O O . ILE A 1 92 ? 10.078 3.6 4.055 1 96.75 92 ILE A O 1
ATOM 746 N N . ALA A 1 93 ? 11.273 2.178 5.332 1 96.62 93 ALA A N 1
ATOM 747 C CA . ALA A 1 93 ? 10.336 2.258 6.449 1 96.62 93 ALA A CA 1
ATOM 748 C C . ALA A 1 93 ? 10.211 3.689 6.957 1 96.62 93 ALA A C 1
ATOM 750 O O . ALA A 1 93 ? 9.102 4.152 7.258 1 96.62 93 ALA A O 1
ATOM 751 N N . THR A 1 94 ? 11.328 4.395 7.016 1 94.94 94 THR A N 1
ATOM 752 C CA . THR A 1 94 ? 11.336 5.781 7.469 1 94.94 94 THR A CA 1
ATOM 753 C C . THR A 1 94 ? 10.555 6.668 6.504 1 94.94 94 THR A C 1
ATOM 755 O O . THR A 1 94 ? 9.789 7.539 6.934 1 94.94 94 THR A O 1
ATOM 758 N N . VAL A 1 95 ? 10.734 6.426 5.258 1 96.12 95 VAL A N 1
ATOM 759 C CA . VAL A 1 95 ? 10 7.184 4.25 1 96.12 95 VAL A CA 1
ATOM 760 C C . VAL A 1 95 ? 8.5 6.992 4.453 1 96.12 95 VAL A C 1
ATOM 762 O O . VAL A 1 95 ? 7.734 7.965 4.445 1 96.12 95 VAL A O 1
ATOM 765 N N . PHE A 1 96 ? 8.094 5.785 4.703 1 97.19 96 PHE A N 1
ATOM 766 C CA . PHE A 1 96 ? 6.676 5.484 4.863 1 97.19 96 PHE A CA 1
ATOM 767 C C . PHE A 1 96 ? 6.141 6.074 6.164 1 97.19 96 PHE A C 1
ATOM 769 O O . PHE A 1 96 ? 5.031 6.605 6.203 1 97.19 96 PHE A O 1
ATOM 776 N N . LEU A 1 97 ? 6.91 6.016 7.176 1 95.5 97 LEU A N 1
ATOM 777 C CA . LEU A 1 97 ? 6.512 6.617 8.445 1 95.5 97 LEU A CA 1
ATOM 778 C C . LEU A 1 97 ? 6.312 8.117 8.297 1 95.5 97 LEU A C 1
ATOM 780 O O . LEU A 1 97 ? 5.328 8.672 8.797 1 95.5 97 LEU A O 1
ATOM 784 N N . ASP A 1 98 ? 7.23 8.766 7.629 1 93.75 98 ASP A N 1
ATOM 785 C CA . ASP A 1 98 ? 7.129 10.203 7.391 1 93.75 98 ASP A CA 1
ATOM 786 C C . ASP A 1 98 ? 5.898 10.531 6.547 1 93.75 98 ASP A C 1
ATOM 788 O O . ASP A 1 98 ? 5.211 11.523 6.809 1 93.75 98 ASP A O 1
ATOM 792 N N . LEU A 1 99 ? 5.652 9.68 5.621 1 95.19 99 LEU A N 1
ATOM 793 C CA . LEU A 1 99 ? 4.539 9.906 4.707 1 95.19 99 LEU A CA 1
ATOM 794 C C . LEU A 1 99 ? 3.213 9.914 5.457 1 95.19 99 LEU A C 1
ATOM 796 O O . LEU A 1 99 ? 2.316 10.703 5.137 1 95.19 99 LEU A O 1
ATOM 800 N N . ILE A 1 100 ? 3.141 9.086 6.496 1 94.88 100 ILE A N 1
ATOM 801 C CA . ILE A 1 100 ? 1.864 9.023 7.199 1 94.88 100 ILE A CA 1
ATOM 802 C C . ILE A 1 100 ? 1.937 9.875 8.469 1 94.88 100 ILE A C 1
ATOM 804 O O . ILE A 1 100 ? 1.117 9.711 9.375 1 94.88 100 ILE A O 1
ATOM 808 N N . GLY A 1 101 ? 2.98 10.711 8.57 1 89.69 101 GLY A N 1
ATOM 809 C CA . GLY A 1 101 ? 3.053 11.711 9.625 1 89.69 101 GLY A CA 1
ATOM 810 C C . GLY A 1 101 ? 3.582 11.164 10.938 1 89.69 101 GLY A C 1
ATOM 811 O O . GLY A 1 101 ? 3.361 11.75 11.992 1 89.69 101 GLY A O 1
ATOM 812 N N . LEU A 1 102 ? 4.188 10.031 10.898 1 89.38 102 LEU A N 1
ATOM 813 C CA . LEU A 1 102 ? 4.68 9.422 12.125 1 89.38 102 LEU A CA 1
ATOM 814 C C . LEU A 1 102 ? 6.199 9.508 12.211 1 89.38 102 LEU A C 1
ATOM 816 O O . LEU A 1 102 ? 6.812 8.922 13.102 1 89.38 102 LEU A O 1
ATOM 820 N N . GLY A 1 103 ? 6.816 10.062 11.211 1 79.06 103 GLY A N 1
ATOM 821 C CA . GLY A 1 103 ? 8.266 10.203 11.227 1 79.06 103 GLY A CA 1
ATOM 822 C C . GLY A 1 103 ? 8.781 10.906 12.469 1 79.06 103 GLY A C 1
ATOM 823 O O . GLY A 1 103 ? 9.867 10.602 12.953 1 79.06 103 GLY A O 1
ATOM 824 N N . GLN A 1 104 ? 8.258 12.07 12.898 1 61.44 104 GLN A N 1
ATOM 825 C CA . GLN A 1 104 ? 8.711 12.797 14.078 1 61.44 104 GLN A CA 1
ATOM 826 C C . GLN A 1 104 ? 8.305 12.078 15.367 1 61.44 104 GLN A C 1
ATOM 828 O O . GLN A 1 104 ? 8.844 12.359 16.438 1 61.44 104 GLN A O 1
ATOM 833 N N . ALA A 1 105 ? 7.301 11.359 15.414 1 50.44 105 ALA A N 1
ATOM 834 C CA . ALA A 1 105 ? 6.844 10.719 16.641 1 50.44 105 ALA A CA 1
ATOM 835 C C . ALA A 1 105 ? 7.809 9.617 17.078 1 50.44 105 ALA A C 1
ATOM 837 O O . ALA A 1 105 ? 7.949 9.344 18.266 1 50.44 105 ALA A O 1
ATOM 838 N N . GLY A 1 106 ? 8.281 8.789 16.266 1 42.56 106 GLY A N 1
ATOM 839 C CA . GLY A 1 106 ? 9.195 7.723 16.641 1 42.56 106 GLY A CA 1
ATOM 840 C C . GLY A 1 106 ? 10.578 8.227 17.016 1 42.56 106 GLY A C 1
ATOM 841 O O . GLY A 1 106 ? 11.453 7.441 17.375 1 42.56 106 GLY A O 1
ATOM 842 N N . LEU A 1 107 ? 11.039 9.242 16.375 1 40.91 107 LEU A N 1
ATOM 843 C CA . LEU A 1 107 ? 12.328 9.656 16.891 1 40.91 107 LEU A CA 1
ATOM 844 C C . LEU A 1 107 ? 12.211 10.141 18.328 1 40.91 107 LEU A C 1
ATOM 846 O O . LEU A 1 107 ? 11.812 11.281 18.578 1 40.91 107 LEU A O 1
ATOM 850 N N . GLY A 1 108 ? 11.469 9.555 19.047 1 36.72 108 GLY A N 1
ATOM 851 C CA . GLY A 1 108 ? 11.719 9.844 20.453 1 36.72 108 GLY A CA 1
ATOM 852 C C . GLY A 1 108 ? 13.141 10.289 20.719 1 36.72 108 GLY A C 1
ATOM 853 O O . GLY A 1 108 ? 14.094 9.711 20.203 1 36.72 108 GLY A O 1
ATOM 854 N N . GLU A 1 109 ? 13.445 11.594 20.812 1 38.75 109 GLU A N 1
ATOM 855 C CA . GLU A 1 109 ? 14.742 12.016 21.328 1 38.75 109 GLU A CA 1
ATOM 856 C C . GLU A 1 109 ? 15.289 11.023 22.344 1 38.75 109 GLU A C 1
ATOM 858 O O . GLU A 1 109 ? 14.562 10.594 23.25 1 38.75 109 GLU A O 1
ATOM 863 N N . PRO A 1 110 ? 16.203 10.156 21.969 1 40.66 110 PRO A N 1
ATOM 864 C CA . PRO A 1 110 ? 16.75 9.445 23.125 1 40.66 110 PRO A CA 1
ATOM 865 C C . PRO A 1 110 ? 16.797 10.32 24.375 1 40.66 110 PRO A C 1
ATOM 867 O O . PRO A 1 110 ? 17.234 11.477 24.312 1 40.66 110 PRO A O 1
ATOM 870 N N . THR A 1 111 ? 15.875 10.281 25.188 1 39.88 111 THR A N 1
ATOM 871 C CA . THR A 1 111 ? 16.062 10.93 26.484 1 39.88 111 THR A CA 1
ATOM 872 C C . THR A 1 111 ? 17.531 10.859 26.906 1 39.88 111 THR A C 1
ATOM 874 O O . THR A 1 111 ? 18.109 9.773 26.969 1 39.88 111 THR A O 1
ATOM 877 N N . ALA A 1 112 ? 18.281 11.961 26.75 1 43.38 112 ALA A N 1
ATOM 878 C CA . ALA A 1 112 ? 19.625 12.086 27.281 1 43.38 112 ALA A CA 1
ATOM 879 C C . ALA A 1 112 ? 19.766 11.359 28.625 1 43.38 112 ALA A C 1
ATOM 881 O O . ALA A 1 112 ? 19 11.641 29.547 1 43.38 112 ALA A O 1
ATOM 882 N N . GLU A 1 113 ? 19.984 10.141 28.672 1 43.59 113 GLU A N 1
ATOM 883 C CA . GLU A 1 113 ? 20.359 9.531 29.938 1 43.59 113 GLU A CA 1
ATOM 884 C C . GLU A 1 113 ? 21.359 10.406 30.703 1 43.59 113 GLU A C 1
ATOM 886 O O . GLU A 1 113 ? 22.359 10.844 30.141 1 43.59 113 GLU A O 1
ATOM 891 N N . PRO A 1 114 ? 20.969 11.125 31.719 1 37.5 114 PRO A N 1
ATOM 892 C CA . PRO A 1 114 ? 21.922 11.938 32.5 1 37.5 114 PRO A CA 1
ATOM 893 C C . PRO A 1 114 ? 23.281 11.242 32.656 1 37.5 114 PRO A C 1
ATOM 895 O O . PRO A 1 114 ? 23.328 10.039 32.906 1 37.5 114 PRO A O 1
ATOM 898 N N . ALA A 1 115 ? 24.234 11.672 32.031 1 46.09 115 ALA A N 1
ATOM 899 C CA . ALA A 1 115 ? 25.594 11.234 32.312 1 46.09 115 ALA A CA 1
ATOM 900 C C . ALA A 1 115 ? 25.828 11.094 33.812 1 46.09 115 ALA A C 1
ATOM 902 O O . ALA A 1 115 ? 25.375 11.938 34.594 1 46.09 115 ALA A O 1
ATOM 903 N N . GLN A 1 116 ? 25.828 9.938 34.375 1 46.47 116 GLN A N 1
ATOM 904 C CA . GLN A 1 116 ? 26.234 9.781 35.781 1 46.47 116 GLN A CA 1
ATOM 905 C C . GLN A 1 116 ? 27.422 10.703 36.094 1 46.47 116 GLN A C 1
ATOM 907 O O . GLN A 1 116 ? 28.438 10.688 35.406 1 46.47 116 GLN A O 1
ATOM 912 N N . ALA A 1 117 ? 27.344 11.68 36.906 1 34.62 117 ALA A N 1
ATOM 913 C CA . ALA A 1 117 ? 28.484 12.234 37.594 1 34.62 117 ALA A CA 1
ATOM 914 C C . ALA A 1 117 ? 29.203 11.164 38.438 1 34.62 117 ALA A C 1
ATOM 916 O O . ALA A 1 117 ? 28.562 10.234 38.938 1 34.62 117 ALA A O 1
ATOM 917 N N . MET B 1 1 ? -6.309 10.367 -6.715 1 90.5 1 MET B N 1
ATOM 918 C CA . MET B 1 1 ? -6.336 9.25 -5.773 1 90.5 1 MET B CA 1
ATOM 919 C C . MET B 1 1 ? -7.684 8.539 -5.816 1 90.5 1 MET B C 1
ATOM 921 O O . MET B 1 1 ? -7.742 7.324 -6.027 1 90.5 1 MET B O 1
ATOM 925 N N . THR B 1 2 ? -8.75 9.32 -5.988 1 91.25 2 THR B N 1
ATOM 926 C CA . THR B 1 2 ? -10.094 8.75 -5.984 1 91.25 2 THR B CA 1
ATOM 927 C C . THR B 1 2 ? -10.32 7.891 -7.227 1 91.25 2 THR B C 1
ATOM 929 O O . THR B 1 2 ? -10.695 6.723 -7.117 1 91.25 2 THR B O 1
ATOM 932 N N . ARG B 1 3 ? -9.992 8.375 -8.336 1 93.56 3 ARG B N 1
ATOM 933 C CA . ARG B 1 3 ? -10.18 7.637 -9.578 1 93.56 3 ARG B CA 1
ATOM 934 C C . ARG B 1 3 ? -9.312 6.383 -9.609 1 93.56 3 ARG B C 1
ATOM 936 O O . ARG B 1 3 ? -9.734 5.34 -10.117 1 93.56 3 ARG B O 1
ATOM 943 N N . PHE B 1 4 ? -8.133 6.523 -9.117 1 95.25 4 PHE B N 1
ATOM 944 C CA . PHE B 1 4 ? -7.23 5.383 -9.055 1 95.25 4 PHE B CA 1
ATOM 945 C C . PHE B 1 4 ? -7.805 4.289 -8.156 1 95.25 4 PHE B C 1
ATOM 947 O O . PHE B 1 4 ? -7.855 3.123 -8.547 1 95.25 4 PHE B O 1
ATOM 954 N N . THR B 1 5 ? -8.375 4.602 -7.004 1 95.88 5 THR B N 1
ATOM 955 C CA . THR B 1 5 ? -8.984 3.656 -6.074 1 95.88 5 THR B CA 1
ATOM 956 C C . THR B 1 5 ? -10.172 2.947 -6.727 1 95.88 5 THR B C 1
ATOM 958 O O . THR B 1 5 ? -10.289 1.723 -6.648 1 95.88 5 THR B O 1
ATOM 961 N N . GLU B 1 6 ? -10.906 3.711 -7.438 1 95.06 6 GLU B N 1
ATOM 962 C CA . GLU B 1 6 ? -12.062 3.15 -8.133 1 95.06 6 GLU B CA 1
ATOM 963 C C . GLU B 1 6 ? -11.633 2.174 -9.227 1 95.06 6 GLU B C 1
ATOM 965 O O . GLU B 1 6 ? -12.234 1.108 -9.383 1 95.06 6 GLU B O 1
ATOM 970 N N . ALA B 1 7 ? -10.648 2.57 -9.945 1 94.56 7 ALA B N 1
ATOM 971 C CA . ALA B 1 7 ? -10.156 1.717 -11.023 1 94.56 7 ALA B CA 1
ATOM 972 C C . ALA B 1 7 ? -9.633 0.39 -10.477 1 94.56 7 ALA B C 1
ATOM 974 O O . ALA B 1 7 ? -9.867 -0.666 -11.07 1 94.56 7 ALA B O 1
ATOM 975 N N . VAL B 1 8 ? -8.945 0.365 -9.398 1 94.81 8 VAL B N 1
ATOM 976 C CA . VAL B 1 8 ? -8.391 -0.839 -8.781 1 94.81 8 VAL B CA 1
ATOM 977 C C . VAL B 1 8 ? -9.523 -1.758 -8.336 1 94.81 8 VAL B C 1
ATOM 979 O O . VAL B 1 8 ? -9.508 -2.959 -8.617 1 94.81 8 VAL B O 1
ATOM 982 N N . ILE B 1 9 ? -10.492 -1.209 -7.699 1 92.88 9 ILE B N 1
ATOM 983 C CA . ILE B 1 9 ? -11.609 -1.985 -7.18 1 92.88 9 ILE B CA 1
ATOM 984 C C . ILE B 1 9 ? -12.406 -2.586 -8.336 1 92.88 9 ILE B C 1
ATOM 986 O O . ILE B 1 9 ? -12.836 -3.74 -8.273 1 92.88 9 ILE B O 1
ATOM 990 N N . ASP B 1 10 ? -12.508 -1.841 -9.406 1 90.81 10 ASP B N 1
ATOM 991 C CA . ASP B 1 10 ? -13.227 -2.309 -10.594 1 90.81 10 ASP B CA 1
ATOM 992 C C . ASP B 1 10 ? -12.469 -3.439 -11.281 1 90.81 10 ASP B C 1
ATOM 994 O O . ASP B 1 10 ? -13.062 -4.238 -12.008 1 90.81 10 ASP B O 1
ATOM 998 N N . SER B 1 11 ? -11.172 -3.473 -11.055 1 88.06 11 SER B N 1
ATOM 999 C CA . SER B 1 11 ? -10.352 -4.477 -11.719 1 88.06 11 SER B CA 1
ATOM 1000 C C . SER B 1 11 ? -10.242 -5.746 -10.883 1 88.06 11 SER B C 1
ATOM 1002 O O . SER B 1 11 ? -9.578 -6.707 -11.289 1 88.06 11 SER B O 1
ATOM 1004 N N . GLN B 1 12 ? -10.859 -5.812 -9.812 1 83.94 12 GLN B N 1
ATOM 1005 C CA . GLN B 1 12 ? -10.75 -6.926 -8.875 1 83.94 12 GLN B CA 1
ATOM 1006 C C . GLN B 1 12 ? -11.102 -8.25 -9.555 1 83.94 12 GLN B C 1
ATOM 1008 O O . GLN B 1 12 ? -10.352 -9.219 -9.445 1 83.94 12 GLN B O 1
ATOM 1013 N N . VAL B 1 13 ? -12.148 -8.32 -10.336 1 77.5 13 VAL B N 1
ATOM 1014 C CA . VAL B 1 13 ? -12.617 -9.555 -10.961 1 77.5 13 VAL B CA 1
ATOM 1015 C C . VAL B 1 13 ? -11.695 -9.938 -12.117 1 77.5 13 VAL B C 1
ATOM 1017 O O . VAL B 1 13 ? -11.188 -11.055 -12.164 1 77.5 13 VAL B O 1
ATOM 1020 N N . PRO B 1 14 ? -11.367 -9.008 -12.984 1 75.19 14 PRO B N 1
ATOM 1021 C CA . PRO B 1 14 ? -10.438 -9.328 -14.07 1 75.19 14 PRO B CA 1
ATOM 1022 C C . PRO B 1 14 ? -9.062 -9.75 -13.57 1 75.19 14 PRO B C 1
ATOM 1024 O O . PRO B 1 14 ? -8.43 -10.633 -14.156 1 75.19 14 PRO B O 1
ATOM 1027 N N . TYR B 1 15 ? -8.656 -9.219 -12.539 1 74.44 15 TYR B N 1
ATOM 1028 C CA . TYR B 1 15 ? -7.34 -9.531 -11.992 1 74.44 15 TYR B CA 1
ATOM 1029 C C . TYR B 1 15 ? -7.32 -10.938 -11.398 1 74.44 15 TYR B C 1
ATOM 1031 O O . TYR B 1 15 ? -6.379 -11.703 -11.617 1 74.44 15 TYR B O 1
ATOM 1039 N N . THR B 1 16 ? -8.344 -11.336 -10.727 1 69.94 16 THR B N 1
ATOM 1040 C CA . THR B 1 16 ? -8.43 -12.672 -10.133 1 69.94 16 THR B CA 1
ATOM 1041 C C . THR B 1 16 ? -8.406 -13.75 -11.211 1 69.94 16 THR B C 1
ATOM 1043 O O . THR B 1 16 ? -7.738 -14.773 -11.062 1 69.94 16 THR B O 1
ATOM 1046 N N . VAL B 1 17 ? -8.984 -13.43 -12.258 1 70.62 17 VAL B N 1
ATOM 1047 C CA . VAL B 1 17 ? -9.023 -14.367 -13.375 1 70.62 17 VAL B CA 1
ATOM 1048 C C . VAL B 1 17 ? -7.68 -14.375 -14.102 1 70.62 17 VAL B C 1
ATOM 1050 O O . VAL B 1 17 ? -7.176 -15.43 -14.477 1 70.62 17 VAL B O 1
ATOM 1053 N N . TYR B 1 18 ? -7.184 -13.172 -14.195 1 69.62 18 TYR B N 1
ATOM 1054 C CA . TYR B 1 18 ? -5.914 -13 -14.891 1 69.62 18 TYR B CA 1
ATOM 1055 C C . TYR B 1 18 ? -4.77 -13.625 -14.102 1 69.62 18 TYR B C 1
ATOM 1057 O O . TYR B 1 18 ? -3.875 -14.242 -14.688 1 69.62 18 TYR B O 1
ATOM 1065 N N . TYR B 1 19 ? -4.855 -13.477 -12.836 1 63.88 19 TYR B N 1
ATOM 1066 C CA . TYR B 1 19 ? -3.785 -13.984 -11.984 1 63.88 19 TYR B CA 1
ATOM 1067 C C . TYR B 1 19 ? -3.656 -15.5 -12.109 1 63.88 19 TYR B C 1
ATOM 1069 O O . TYR B 1 19 ? -2.545 -16.031 -12.125 1 63.88 19 TYR B O 1
ATOM 1077 N N . LYS B 1 20 ? -4.727 -16.125 -12.344 1 63 20 LYS B N 1
ATOM 1078 C CA . LYS B 1 20 ? -4.723 -17.562 -12.578 1 63 20 LYS B CA 1
ATOM 1079 C C . LYS B 1 20 ? -4.02 -17.906 -13.883 1 63 20 LYS B C 1
ATOM 1081 O O . LYS B 1 20 ? -3.488 -19.016 -14.039 1 63 20 LYS B O 1
ATOM 1086 N N . GLU B 1 21 ? -3.984 -16.969 -14.656 1 66.25 21 GLU B N 1
ATOM 1087 C CA . GLU B 1 21 ? -3.406 -17.234 -15.977 1 66.25 21 GLU B CA 1
ATOM 1088 C C . GLU B 1 21 ? -1.992 -16.672 -16.078 1 66.25 21 GLU B C 1
ATOM 1090 O O . GLU B 1 21 ? -1.296 -16.906 -17.062 1 66.25 21 GLU B O 1
ATOM 1095 N N . LEU B 1 22 ? -1.654 -15.969 -15.062 1 64.06 22 LEU B N 1
ATOM 1096 C CA . LEU B 1 22 ? -0.366 -15.281 -15.102 1 64.06 22 LEU B CA 1
ATOM 1097 C C . LEU B 1 22 ? 0.771 -16.281 -15.305 1 64.06 22 LEU B C 1
ATOM 1099 O O . LEU B 1 22 ? 1.758 -15.969 -15.977 1 64.06 22 LEU B O 1
ATOM 1103 N N . HIS B 1 23 ? 0.536 -17.391 -14.836 1 63.25 23 HIS B N 1
ATOM 1104 C CA . HIS B 1 23 ? 1.558 -18.406 -15.039 1 63.25 23 HIS B CA 1
ATOM 1105 C C . HIS B 1 23 ? 1.626 -18.844 -16.5 1 63.25 23 HIS B C 1
ATOM 1107 O O . HIS B 1 23 ? 2.639 -19.391 -16.938 1 63.25 23 HIS B O 1
ATOM 1113 N N . GLN B 1 24 ? 0.609 -18.547 -17.078 1 69.06 24 GLN B N 1
ATOM 1114 C CA . GLN B 1 24 ? 0.569 -18.953 -18.484 1 69.06 24 GLN B CA 1
ATOM 1115 C C . GLN B 1 24 ? 0.873 -17.781 -19.406 1 69.06 24 GLN B C 1
ATOM 1117 O O . GLN B 1 24 ? 0.884 -17.938 -20.641 1 69.06 24 GLN B O 1
ATOM 1122 N N . LEU B 1 25 ? 1.137 -16.734 -18.766 1 73.31 25 LEU B N 1
ATOM 1123 C CA . LEU B 1 25 ? 1.404 -15.562 -19.609 1 73.31 25 LEU B CA 1
ATOM 1124 C C . LEU B 1 25 ? 2.779 -15.672 -20.266 1 73.31 25 LEU B C 1
ATOM 1126 O O . LEU B 1 25 ? 3.729 -16.156 -19.641 1 73.31 25 LEU B O 1
ATOM 1130 N N . SER B 1 26 ? 2.734 -15.367 -21.531 1 79.88 26 SER B N 1
ATOM 1131 C CA . SER B 1 26 ? 4.02 -15.32 -22.219 1 79.88 26 SER B CA 1
ATOM 1132 C C . SER B 1 26 ? 4.953 -14.305 -21.578 1 79.88 26 SER B C 1
ATOM 1134 O O . SER B 1 26 ? 4.504 -13.398 -20.875 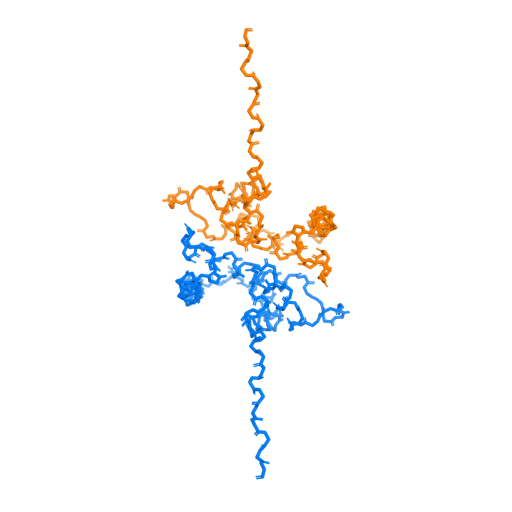1 79.88 26 SER B O 1
ATOM 1136 N N . GLN B 1 27 ? 6.16 -14.609 -21.672 1 83.62 27 GLN B N 1
ATOM 1137 C CA . GLN B 1 27 ? 7.188 -13.695 -21.172 1 83.62 27 GLN B CA 1
ATOM 1138 C C . GLN B 1 27 ? 6.973 -12.281 -21.719 1 83.62 27 GLN B C 1
ATOM 1140 O O . 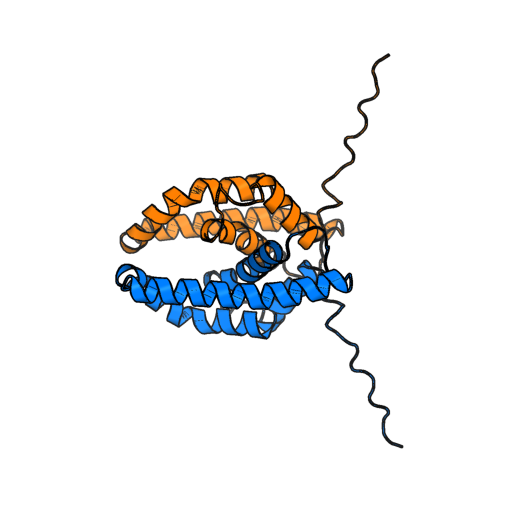GLN B 1 27 ? 7.191 -11.297 -21.016 1 83.62 27 GLN B O 1
ATOM 1145 N N . ASP B 1 28 ? 6.441 -12.273 -22.875 1 84.88 28 ASP B N 1
ATOM 1146 C CA . ASP B 1 28 ? 6.223 -10.984 -23.516 1 84.88 28 ASP B CA 1
ATOM 1147 C C . ASP B 1 28 ? 5.113 -10.203 -22.828 1 84.88 28 ASP B C 1
ATOM 1149 O O . ASP B 1 28 ? 5.246 -9 -22.594 1 84.88 28 ASP B O 1
ATOM 1153 N N . LEU B 1 29 ? 4.062 -10.852 -22.5 1 84 29 LEU B N 1
ATOM 1154 C CA . LEU B 1 29 ? 2.949 -10.188 -21.828 1 84 29 LEU B CA 1
ATOM 1155 C C . LEU B 1 29 ? 3.344 -9.758 -20.422 1 84 29 LEU B C 1
ATOM 1157 O O . LEU B 1 29 ? 2.951 -8.688 -19.953 1 84 29 LEU B O 1
ATOM 1161 N N . ARG B 1 30 ? 4.141 -10.5 -19.828 1 84.31 30 ARG B N 1
ATOM 1162 C CA . ARG B 1 30 ? 4.645 -10.164 -18.5 1 84.31 30 ARG B CA 1
ATOM 1163 C C . ARG B 1 30 ? 5.508 -8.906 -18.547 1 84.31 30 ARG B C 1
ATOM 1165 O O . ARG B 1 30 ? 5.402 -8.047 -17.672 1 84.31 30 ARG B O 1
ATOM 1172 N N . HIS B 1 31 ? 6.332 -8.844 -19.578 1 89 31 HIS B N 1
ATOM 1173 C CA . HIS B 1 31 ? 7.184 -7.676 -19.75 1 89 31 HIS B CA 1
ATOM 1174 C C . HIS B 1 31 ? 6.355 -6.426 -20.031 1 89 31 HIS B C 1
ATOM 1176 O O . HIS B 1 31 ? 6.664 -5.344 -19.531 1 89 31 HIS B O 1
ATOM 1182 N N . GLN B 1 32 ? 5.328 -6.637 -20.766 1 90.5 32 GLN B N 1
ATOM 1183 C CA . GLN B 1 32 ? 4.465 -5.508 -21.094 1 90.5 32 GLN B CA 1
ATOM 1184 C C . GLN B 1 32 ? 3.744 -4.992 -19.844 1 90.5 32 GLN B C 1
ATOM 1186 O O . GLN B 1 32 ? 3.631 -3.783 -19.641 1 90.5 32 GLN B O 1
ATOM 1191 N N . ILE B 1 33 ? 3.297 -5.781 -19.016 1 88.56 33 ILE B N 1
ATOM 1192 C CA . ILE B 1 33 ? 2.604 -5.426 -17.781 1 88.56 33 ILE B CA 1
ATOM 1193 C C . ILE B 1 33 ? 3.559 -4.691 -16.859 1 88.56 33 ILE B C 1
ATOM 1195 O O . ILE B 1 33 ? 3.207 -3.652 -16.281 1 88.56 33 ILE B O 1
ATOM 1199 N N . ALA B 1 34 ? 4.738 -5.227 -16.812 1 89.25 34 ALA B N 1
ATOM 1200 C CA . ALA B 1 34 ? 5.758 -4.605 -15.969 1 89.25 34 ALA B CA 1
ATOM 1201 C C . ALA B 1 34 ? 6.074 -3.191 -16.453 1 89.25 34 ALA B C 1
ATOM 1203 O O . ALA B 1 34 ? 6.211 -2.271 -15.633 1 89.25 34 ALA B O 1
ATOM 1204 N N . GLU B 1 35 ? 6.18 -3.041 -17.703 1 93.69 35 GLU B N 1
ATOM 1205 C CA . GLU B 1 35 ? 6.465 -1.733 -18.281 1 93.69 35 GLU B CA 1
ATOM 1206 C C . GLU B 1 35 ? 5.316 -0.76 -18.047 1 93.69 35 GLU B C 1
ATOM 1208 O O . GLU B 1 35 ? 5.539 0.415 -17.75 1 93.69 35 GLU B O 1
ATOM 1213 N N . ASP B 1 36 ? 4.117 -1.226 -18.172 1 94.31 36 ASP B N 1
ATOM 1214 C CA . ASP B 1 36 ? 2.939 -0.4 -17.906 1 94.31 36 ASP B CA 1
ATOM 1215 C C . ASP B 1 36 ? 2.896 0.052 -16.453 1 94.31 36 ASP B C 1
ATOM 1217 O O . ASP B 1 36 ? 2.586 1.21 -16.172 1 94.31 36 ASP B O 1
ATOM 1221 N N . GLU B 1 37 ? 3.254 -0.828 -15.664 1 92.25 37 GLU B N 1
ATOM 1222 C CA . GLU B 1 37 ? 3.303 -0.502 -14.242 1 92.25 37 GLU B CA 1
ATOM 1223 C C . GLU B 1 37 ? 4.363 0.554 -13.953 1 92.25 37 GLU B C 1
ATOM 1225 O O . GLU B 1 37 ? 4.113 1.512 -13.219 1 92.25 37 GLU B O 1
ATOM 1230 N N . ARG B 1 38 ? 5.5 0.428 -14.555 1 95.06 38 ARG B N 1
ATOM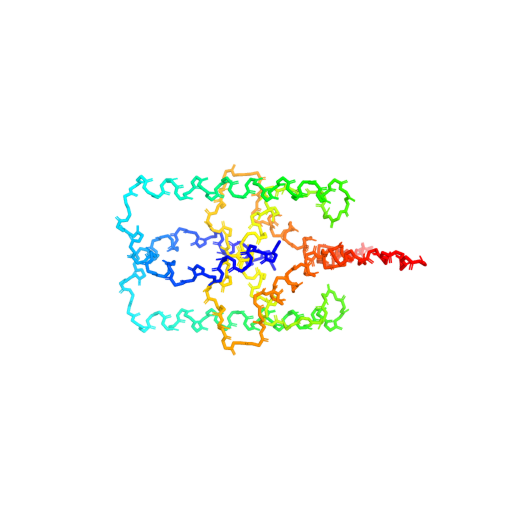 1231 C CA . ARG B 1 38 ? 6.582 1.39 -14.375 1 95.06 38 ARG B CA 1
ATOM 1232 C C . ARG B 1 38 ? 6.168 2.775 -14.859 1 95.06 38 ARG B C 1
ATOM 1234 O O . ARG B 1 38 ? 6.465 3.779 -14.211 1 95.06 38 ARG B O 1
ATOM 1241 N N . LEU B 1 39 ? 5.539 2.75 -15.961 1 96.62 39 LEU B N 1
ATOM 1242 C CA . LEU B 1 39 ? 5.09 4.023 -16.516 1 96.62 39 LEU B CA 1
ATOM 1243 C C . LEU B 1 39 ? 4.043 4.668 -15.617 1 96.62 39 LEU B C 1
ATOM 1245 O O . LEU B 1 39 ? 4.078 5.879 -15.391 1 96.62 39 LEU B O 1
ATOM 1249 N N . PHE B 1 40 ? 3.172 3.867 -15.117 1 97.19 40 PHE B N 1
ATOM 1250 C CA . PHE B 1 40 ? 2.121 4.359 -14.234 1 97.19 40 PHE B CA 1
ATOM 1251 C C . PHE B 1 40 ? 2.717 4.949 -12.961 1 97.19 40 PHE B C 1
ATOM 1253 O O . PHE B 1 40 ? 2.387 6.07 -12.578 1 97.19 40 PHE B O 1
ATOM 1260 N N . VAL B 1 41 ? 3.652 4.316 -12.383 1 97.44 41 VAL B N 1
ATOM 1261 C CA . VAL B 1 41 ? 4.309 4.777 -11.164 1 97.44 41 VAL B CA 1
ATOM 1262 C C . VAL B 1 41 ? 5.086 6.062 -11.453 1 97.44 41 VAL B C 1
ATOM 1264 O O . VAL B 1 41 ? 5.105 6.977 -10.625 1 97.44 41 VAL B O 1
ATOM 1267 N N . SER B 1 42 ? 5.691 6.117 -12.609 1 98 42 SER B N 1
ATOM 1268 C CA . SER B 1 42 ? 6.434 7.316 -12.992 1 98 42 SER B CA 1
ATOM 1269 C C . SER B 1 42 ? 5.523 8.539 -13.047 1 98 42 SER B C 1
ATOM 1271 O O . SER B 1 42 ? 5.922 9.633 -12.648 1 98 42 SER B O 1
ATOM 1273 N N . HIS B 1 43 ? 4.297 8.352 -13.492 1 97.94 43 HIS B N 1
ATOM 1274 C CA . HIS B 1 43 ? 3.338 9.445 -13.523 1 97.94 43 HIS B CA 1
ATOM 1275 C C . HIS B 1 43 ? 2.957 9.891 -12.117 1 97.94 43 HIS B C 1
ATOM 1277 O O . HIS B 1 43 ? 2.861 11.094 -11.844 1 97.94 43 HIS B O 1
ATOM 1283 N N . ILE B 1 44 ? 2.77 8.969 -11.312 1 98 44 ILE B N 1
ATOM 1284 C CA . ILE B 1 44 ? 2.449 9.289 -9.93 1 98 44 ILE B CA 1
ATOM 1285 C C . ILE B 1 44 ? 3.637 9.992 -9.273 1 98 44 ILE B C 1
ATOM 1287 O O . ILE B 1 44 ? 3.461 10.961 -8.523 1 98 44 ILE B O 1
ATOM 1291 N N . ALA B 1 45 ? 4.852 9.555 -9.594 1 98.25 45 ALA B N 1
ATOM 1292 C CA . ALA B 1 45 ? 6.062 10.148 -9.031 1 98.25 45 ALA B CA 1
ATOM 1293 C C . ALA B 1 45 ? 6.184 11.617 -9.422 1 98.25 45 ALA B C 1
ATOM 1295 O O . ALA B 1 45 ? 6.66 12.445 -8.641 1 98.25 45 ALA B O 1
ATOM 1296 N N . GLU B 1 46 ? 5.785 11.906 -10.562 1 98.19 46 GLU B N 1
ATOM 1297 C CA . GLU B 1 46 ? 5.801 13.297 -11.008 1 98.19 46 GLU B CA 1
ATOM 1298 C C . GLU B 1 46 ? 4.844 14.148 -10.172 1 98.19 46 GLU B C 1
ATOM 1300 O O . GLU B 1 46 ? 5.184 15.266 -9.781 1 98.19 46 GLU B O 1
ATOM 1305 N N . VAL B 1 47 ? 3.67 13.656 -9.922 1 97.31 47 VAL B N 1
ATOM 1306 C CA . VAL B 1 47 ? 2.701 14.352 -9.086 1 97.31 47 VAL B CA 1
ATOM 1307 C C . VAL B 1 47 ? 3.258 14.508 -7.672 1 97.31 47 VAL B C 1
ATOM 1309 O O . VAL B 1 47 ? 3.139 15.578 -7.066 1 97.31 47 VAL B O 1
ATOM 1312 N N . VAL B 1 48 ? 3.93 13.469 -7.211 1 97.62 48 VAL B N 1
ATOM 1313 C CA . VAL B 1 48 ? 4.531 13.5 -5.883 1 97.62 48 VAL B CA 1
ATOM 1314 C C . VAL B 1 48 ? 5.602 14.586 -5.824 1 97.62 48 VAL B C 1
ATOM 1316 O O . VAL B 1 48 ? 5.656 15.367 -4.867 1 97.62 48 VAL B O 1
ATOM 1319 N N . ARG B 1 49 ? 6.383 14.617 -6.812 1 97.75 49 ARG B N 1
ATOM 1320 C CA . ARG B 1 49 ? 7.426 15.633 -6.887 1 97.75 49 ARG B CA 1
ATOM 1321 C C . ARG B 1 49 ? 6.828 17.031 -6.793 1 97.75 49 ARG B C 1
ATOM 1323 O O . ARG B 1 49 ? 7.363 17.891 -6.09 1 97.75 49 ARG B O 1
ATOM 1330 N N . ASP B 1 50 ? 5.805 17.234 -7.508 1 97.25 50 ASP B N 1
ATOM 1331 C CA . ASP B 1 50 ? 5.133 18.531 -7.484 1 97.25 50 ASP B CA 1
ATOM 1332 C C . ASP B 1 50 ? 4.613 18.859 -6.086 1 97.25 50 ASP B C 1
ATOM 1334 O O . ASP B 1 50 ? 4.75 19.984 -5.613 1 97.25 50 ASP B O 1
ATOM 1338 N N . LEU B 1 51 ? 4.031 17.891 -5.438 1 96.19 51 LEU B N 1
ATOM 1339 C CA . LEU B 1 51 ? 3.482 18.078 -4.098 1 96.19 51 LEU B CA 1
ATOM 1340 C C . LEU B 1 51 ? 4.594 18.312 -3.082 1 96.19 51 LEU B C 1
ATOM 1342 O O . LEU B 1 51 ? 4.414 19.062 -2.115 1 96.19 51 LEU B O 1
ATOM 1346 N N . GLN B 1 52 ? 5.727 17.703 -3.334 1 95.81 52 GLN B N 1
ATOM 1347 C CA . GLN B 1 52 ? 6.887 17.938 -2.482 1 95.81 52 GLN B CA 1
ATOM 1348 C C . GLN B 1 52 ? 7.43 19.344 -2.68 1 95.81 52 GLN B C 1
ATOM 1350 O O . GLN B 1 52 ? 7.781 20.031 -1.712 1 95.81 52 GLN B O 1
ATOM 1355 N N . ALA B 1 53 ? 7.438 19.75 -3.846 1 96.12 53 ALA B N 1
ATOM 1356 C CA . ALA B 1 53 ? 7.922 21.094 -4.172 1 96.12 53 ALA B CA 1
ATOM 1357 C C . ALA B 1 53 ? 7.039 22.156 -3.535 1 96.12 53 ALA B C 1
ATOM 1359 O O . ALA B 1 53 ? 7.531 23.203 -3.111 1 96.12 53 ALA B O 1
ATOM 1360 N N . SER B 1 54 ? 5.746 21.891 -3.441 1 95 54 SER B N 1
ATOM 1361 C CA . SER B 1 54 ? 4.812 22.859 -2.877 1 95 54 SER B CA 1
ATOM 1362 C C . SER B 1 54 ? 4.758 22.75 -1.357 1 95 54 SER B C 1
ATOM 1364 O O . SER B 1 54 ? 4.117 23.578 -0.695 1 95 54 SER B O 1
ATOM 1366 N N . GLY B 1 55 ? 5.332 21.781 -0.789 1 93.31 55 GLY B N 1
ATOM 1367 C CA . GLY B 1 55 ? 5.379 21.625 0.655 1 93.31 55 GLY B CA 1
ATOM 1368 C C . GLY B 1 55 ? 4.223 20.797 1.198 1 93.31 55 GLY B C 1
ATOM 1369 O O . GLY B 1 55 ? 4.059 20.672 2.414 1 93.31 55 GLY B O 1
ATOM 1370 N N . ASP B 1 56 ? 3.469 20.172 0.25 1 91.94 56 ASP B N 1
ATOM 1371 C CA . ASP B 1 56 ? 2.289 19.406 0.641 1 91.94 56 ASP B CA 1
ATOM 1372 C C . ASP B 1 56 ? 2.674 17.984 1.085 1 91.94 56 ASP B C 1
ATOM 1374 O O . ASP B 1 56 ? 1.913 17.328 1.796 1 91.94 56 ASP B O 1
ATOM 1378 N N . LEU B 1 57 ? 3.846 17.547 0.626 1 93.69 57 LEU B N 1
ATOM 1379 C CA . LEU B 1 57 ? 4.434 16.281 1.062 1 93.69 57 LEU B CA 1
ATOM 1380 C C . LEU B 1 57 ? 5.883 16.484 1.501 1 93.69 57 LEU B C 1
ATOM 1382 O O . LEU B 1 57 ? 6.559 17.391 1.027 1 93.69 57 LEU B O 1
ATOM 1386 N N . PRO B 1 58 ? 6.246 15.586 2.438 1 89.31 58 PRO B N 1
ATOM 1387 C CA . PRO B 1 58 ? 7.66 15.703 2.805 1 89.31 58 PRO B CA 1
ATOM 1388 C C . PRO B 1 58 ? 8.594 15.555 1.607 1 89.31 58 PRO B C 1
ATOM 1390 O O . PRO B 1 58 ? 8.375 14.703 0.745 1 89.31 58 PRO B O 1
ATOM 1393 N N . SER B 1 59 ? 9.703 16.359 1.606 1 87 59 SER B N 1
ATOM 1394 C CA . SER B 1 59 ? 10.531 16.469 0.411 1 87 59 SER B CA 1
ATOM 1395 C C . SER B 1 59 ? 11.82 15.664 0.564 1 87 59 SER B C 1
ATOM 1397 O O . SER B 1 59 ? 12.617 15.57 -0.376 1 87 59 SER B O 1
ATOM 1399 N N . ASP B 1 60 ? 11.992 15.047 1.586 1 90 60 ASP B N 1
ATOM 1400 C CA . ASP B 1 60 ? 13.281 14.406 1.843 1 90 60 ASP B CA 1
ATOM 1401 C C . ASP B 1 60 ? 13.312 12.992 1.268 1 90 60 ASP B C 1
ATOM 1403 O O . ASP B 1 60 ? 14.375 12.367 1.191 1 90 60 ASP B O 1
ATOM 1407 N N . ALA B 1 61 ? 12.234 12.578 0.854 1 94 61 ALA B N 1
ATOM 1408 C CA . ALA B 1 61 ? 12.164 11.211 0.341 1 94 61 ALA B CA 1
ATOM 1409 C C . ALA B 1 61 ? 12.164 11.195 -1.185 1 94 61 ALA B C 1
ATOM 1411 O O . ALA B 1 61 ? 11.602 12.094 -1.819 1 94 61 ALA B O 1
ATOM 1412 N N . PRO B 1 62 ? 12.805 10.156 -1.825 1 96.88 62 PRO B N 1
ATOM 1413 C CA . PRO B 1 62 ? 12.688 10.047 -3.281 1 96.88 62 PRO B CA 1
ATOM 1414 C C . PRO B 1 62 ? 11.242 9.938 -3.756 1 96.88 62 PRO B C 1
ATOM 1416 O O . PRO B 1 62 ? 10.492 9.094 -3.258 1 96.88 62 PRO B O 1
ATOM 1419 N N . PRO B 1 63 ? 10.891 10.742 -4.695 1 97.88 63 PRO B N 1
ATOM 1420 C CA . PRO B 1 63 ? 9.5 10.734 -5.164 1 97.88 63 PRO B CA 1
ATOM 1421 C C . PRO B 1 63 ? 9.047 9.352 -5.637 1 97.88 63 PRO B C 1
ATOM 1423 O O . PRO B 1 63 ? 7.887 8.984 -5.461 1 97.88 63 PRO B O 1
ATOM 1426 N N . TRP B 1 64 ? 9.922 8.625 -6.223 1 97.62 64 TRP B N 1
ATOM 1427 C CA . TRP B 1 64 ? 9.578 7.309 -6.754 1 97.62 64 TRP B CA 1
ATOM 1428 C C . TRP B 1 64 ? 9.188 6.355 -5.629 1 97.62 64 TRP B C 1
ATOM 1430 O O . TRP B 1 64 ? 8.25 5.566 -5.773 1 97.62 64 TRP B O 1
ATOM 1440 N N . VAL B 1 65 ? 9.844 6.414 -4.531 1 97.75 65 VAL B N 1
ATOM 1441 C CA . VAL B 1 65 ? 9.555 5.539 -3.402 1 97.75 65 VAL B CA 1
ATOM 1442 C C . VAL B 1 65 ? 8.211 5.922 -2.781 1 97.75 65 VAL B C 1
ATOM 1444 O O . VAL B 1 65 ? 7.406 5.051 -2.441 1 97.75 65 VAL B O 1
ATOM 1447 N N . VAL B 1 66 ? 7.977 7.191 -2.648 1 97.94 66 VAL B N 1
ATOM 1448 C CA . VAL B 1 66 ? 6.695 7.672 -2.146 1 97.94 66 VAL B CA 1
ATOM 1449 C C . VAL B 1 66 ? 5.57 7.203 -3.068 1 97.94 66 VAL B C 1
ATOM 1451 O O . VAL B 1 66 ? 4.547 6.703 -2.602 1 97.94 66 VAL B O 1
ATOM 1454 N N . ALA B 1 67 ? 5.809 7.328 -4.367 1 98.31 67 ALA B N 1
ATOM 1455 C CA . ALA B 1 67 ? 4.824 6.891 -5.355 1 98.31 67 ALA B CA 1
ATOM 1456 C C . ALA B 1 67 ? 4.543 5.398 -5.227 1 98.31 67 ALA B C 1
ATOM 1458 O O . ALA B 1 67 ? 3.387 4.973 -5.262 1 98.31 67 ALA B O 1
ATOM 1459 N N . GLN B 1 68 ? 5.578 4.648 -5.059 1 98.12 68 GLN B N 1
ATOM 1460 C CA . GLN B 1 68 ? 5.418 3.209 -4.871 1 98.12 68 GLN B CA 1
ATOM 1461 C C . GLN B 1 68 ? 4.586 2.91 -3.625 1 98.12 68 GLN B C 1
ATOM 1463 O O . GLN B 1 68 ? 3.732 2.021 -3.641 1 98.12 68 GLN B O 1
ATOM 1468 N N . GLY B 1 69 ? 4.855 3.639 -2.551 1 98.06 69 GLY B N 1
ATOM 1469 C CA . GLY B 1 69 ? 4.078 3.471 -1.335 1 98.06 69 GLY B CA 1
ATOM 1470 C C . GLY B 1 69 ? 2.598 3.744 -1.533 1 98.06 69 GLY B C 1
ATOM 1471 O O . GLY B 1 69 ? 1.751 2.977 -1.069 1 98.06 69 GLY B O 1
ATOM 1472 N N . ILE B 1 70 ? 2.295 4.781 -2.248 1 98.19 70 ILE B N 1
ATOM 1473 C CA . ILE B 1 70 ? 0.919 5.191 -2.506 1 98.19 70 ILE B CA 1
ATOM 1474 C C . ILE B 1 70 ? 0.24 4.168 -3.416 1 98.19 70 ILE B C 1
ATOM 1476 O O . ILE B 1 70 ? -0.882 3.734 -3.145 1 98.19 70 ILE B O 1
ATOM 1480 N N . VAL B 1 71 ? 0.901 3.773 -4.473 1 97.94 71 VAL B N 1
ATOM 1481 C CA . VAL B 1 71 ? 0.374 2.777 -5.398 1 97.94 71 VAL B CA 1
ATOM 1482 C C . VAL B 1 71 ? 0.098 1.474 -4.648 1 97.94 71 VAL B C 1
ATOM 1484 O O . VAL B 1 71 ? -0.966 0.872 -4.812 1 97.94 71 VAL B O 1
ATOM 1487 N N . GLY B 1 72 ? 1.043 1.071 -3.805 1 97.56 72 GLY B N 1
ATOM 1488 C CA . GLY B 1 72 ? 0.856 -0.126 -3 1 97.56 72 GLY B CA 1
ATOM 1489 C C . GLY B 1 72 ? -0.338 -0.038 -2.068 1 97.56 72 GLY B C 1
ATOM 1490 O O . GLY B 1 72 ? -1.135 -0.975 -1.983 1 97.56 72 GLY B O 1
ATOM 1491 N N . MET B 1 73 ? -0.462 1.056 -1.404 1 98.25 73 MET B N 1
ATOM 1492 C CA . MET B 1 73 ? -1.571 1.311 -0.49 1 98.25 73 MET B CA 1
ATOM 1493 C C . MET B 1 73 ? -2.91 1.162 -1.204 1 98.25 73 MET B C 1
ATOM 1495 O O . MET B 1 73 ? -3.805 0.467 -0.718 1 98.25 73 MET B O 1
ATOM 1499 N N . ILE B 1 74 ? -3.014 1.732 -2.357 1 97.94 74 ILE B N 1
ATOM 1500 C CA . ILE B 1 74 ? -4.277 1.755 -3.086 1 97.94 74 ILE B CA 1
ATOM 1501 C C . ILE B 1 74 ? -4.492 0.416 -3.789 1 97.94 74 ILE B C 1
ATOM 1503 O O . ILE B 1 74 ? -5.594 -0.136 -3.766 1 97.94 74 ILE B O 1
ATOM 1507 N N . SER B 1 75 ? -3.486 -0.189 -4.387 1 96.44 75 SER B N 1
ATOM 1508 C CA . SER B 1 75 ? -3.6 -1.438 -5.133 1 96.44 75 SER B CA 1
ATOM 1509 C C . SER B 1 75 ? -4.004 -2.592 -4.223 1 96.44 75 SER B C 1
ATOM 1511 O O . SER B 1 75 ? -4.668 -3.533 -4.66 1 96.44 75 SER B O 1
ATOM 1513 N N . TRP B 1 76 ? -3.666 -2.576 -3.061 1 95.94 76 TRP B N 1
ATOM 1514 C CA . TRP B 1 76 ? -3.959 -3.602 -2.064 1 95.94 76 TRP B CA 1
ATOM 1515 C C . TRP B 1 76 ? -5.461 -3.74 -1.851 1 95.94 76 TRP B C 1
ATOM 1517 O O . TRP B 1 76 ? -5.938 -4.781 -1.388 1 95.94 76 TRP B O 1
ATOM 1527 N N . THR B 1 77 ? -6.242 -2.721 -2.213 1 96.44 77 THR B N 1
ATOM 1528 C CA . THR B 1 77 ? -7.672 -2.693 -1.923 1 96.44 77 THR B CA 1
ATOM 1529 C C . THR B 1 77 ? -8.398 -3.811 -2.668 1 96.44 77 THR B C 1
ATOM 1531 O O . THR B 1 77 ? -9.43 -4.301 -2.211 1 96.44 77 THR B O 1
ATOM 1534 N N . HIS B 1 78 ? -7.863 -4.238 -3.783 1 93.06 78 HIS B N 1
ATOM 1535 C CA . HIS B 1 78 ? -8.523 -5.293 -4.547 1 93.06 78 HIS B CA 1
ATOM 1536 C C . HIS B 1 78 ? -8.586 -6.594 -3.754 1 93.06 78 HIS B C 1
ATOM 1538 O O . HIS B 1 78 ? -9.43 -7.445 -4.02 1 93.06 78 HIS B O 1
ATOM 1544 N N . ARG B 1 79 ? -7.738 -6.723 -2.816 1 90.5 79 ARG B N 1
ATOM 1545 C CA . ARG B 1 79 ? -7.613 -7.969 -2.07 1 90.5 79 ARG B CA 1
ATOM 1546 C C . ARG B 1 79 ? -8.656 -8.055 -0.959 1 90.5 79 ARG B C 1
ATOM 1548 O O . ARG B 1 79 ? -9.047 -9.148 -0.551 1 90.5 79 ARG B O 1
ATOM 1555 N N . TRP B 1 80 ? -9.141 -6.898 -0.502 1 92.38 80 TRP B N 1
ATOM 1556 C CA . TRP B 1 80 ? -9.945 -6.969 0.715 1 92.38 80 TRP B CA 1
ATOM 1557 C C . TRP B 1 80 ? -11.266 -6.227 0.542 1 92.38 80 TRP B C 1
ATOM 1559 O O . TRP B 1 80 ? -12.172 -6.367 1.359 1 92.38 80 TRP B O 1
ATOM 1569 N N . PHE B 1 81 ? -11.336 -5.457 -0.451 1 95.12 81 PHE B N 1
ATOM 1570 C CA . PHE B 1 81 ? -12.555 -4.668 -0.619 1 95.12 81 PHE B CA 1
ATOM 1571 C C . PHE B 1 81 ? -13.75 -5.566 -0.891 1 95.12 81 PHE B C 1
ATOM 1573 O O . PHE B 1 81 ? -13.656 -6.527 -1.659 1 95.12 81 PHE B O 1
ATOM 1580 N N . ARG B 1 82 ? -14.797 -5.184 -0.288 1 92.06 82 ARG B N 1
ATOM 1581 C CA . ARG B 1 82 ? -16.094 -5.785 -0.547 1 92.06 82 ARG B CA 1
ATOM 1582 C C . ARG B 1 82 ? -17.156 -4.715 -0.765 1 92.06 82 ARG B C 1
ATOM 1584 O O . ARG B 1 82 ? -17.266 -3.768 0.019 1 92.06 82 ARG B O 1
ATOM 1591 N N . SER B 1 83 ? -17.984 -4.977 -1.783 1 90.75 83 SER B N 1
ATOM 1592 C CA . SER B 1 83 ? -19.016 -4 -2.117 1 90.75 83 SER B CA 1
ATOM 1593 C C . SER B 1 83 ? -20.047 -3.895 -1.004 1 90.75 83 SER B C 1
ATOM 1595 O O . SER B 1 83 ? -20.719 -2.867 -0.868 1 90.75 83 SER B O 1
ATOM 1597 N N . SER B 1 84 ? -20.094 -4.902 -0.249 1 91 84 SER B N 1
ATOM 1598 C CA . SER B 1 84 ? -21.047 -4.934 0.848 1 91 84 SER B CA 1
ATOM 1599 C C . SER B 1 84 ? -20.469 -4.293 2.105 1 91 84 SER B C 1
ATOM 1601 O O . SER B 1 84 ? -21.156 -4.215 3.133 1 91 84 SER B O 1
ATOM 1603 N N . GLY B 1 85 ? -19.281 -3.846 2.051 1 89.81 85 GLY B N 1
ATOM 1604 C CA . GLY B 1 85 ? -18.641 -3.242 3.207 1 89.81 85 GLY B CA 1
ATOM 1605 C C . GLY B 1 85 ? -19.141 -1.833 3.492 1 89.81 85 GLY B C 1
ATOM 1606 O O . GLY B 1 85 ? -19.922 -1.274 2.723 1 89.81 85 GLY B O 1
ATOM 1607 N N . PRO B 1 86 ? -18.594 -1.245 4.527 1 89.75 86 PRO B N 1
ATOM 1608 C CA . PRO B 1 86 ? -19.156 0.01 5.035 1 89.75 86 PRO B CA 1
ATOM 1609 C C . PRO B 1 86 ? -18.672 1.229 4.25 1 89.75 86 PRO B C 1
ATOM 1611 O O . PRO B 1 86 ? -19.281 2.301 4.336 1 89.75 86 PRO B O 1
ATOM 1614 N N . LEU B 1 87 ? -17.562 1.125 3.58 1 95.62 87 LEU B N 1
ATOM 1615 C CA . LEU B 1 87 ? -17.047 2.293 2.875 1 95.62 87 LEU B CA 1
ATOM 1616 C C . LEU B 1 87 ? -17.094 2.08 1.365 1 95.62 87 LEU B C 1
ATOM 1618 O O . LEU B 1 87 ? -16.812 0.983 0.879 1 95.62 87 LEU B O 1
ATOM 1622 N N . THR B 1 88 ? -17.406 3.184 0.635 1 95.62 88 THR B N 1
ATOM 1623 C CA . THR B 1 88 ? -17.312 3.205 -0.821 1 95.62 88 THR B CA 1
ATOM 1624 C C . THR B 1 88 ? -15.875 3.404 -1.275 1 95.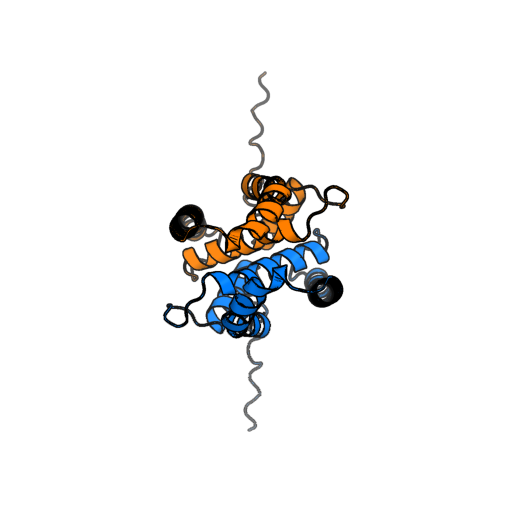62 88 THR B C 1
ATOM 1626 O O . THR B 1 88 ? -15.016 3.807 -0.484 1 95.62 88 THR B O 1
ATOM 1629 N N . PRO B 1 89 ? -15.641 3.104 -2.562 1 96.19 89 PRO B N 1
ATOM 1630 C CA . PRO B 1 89 ? -14.305 3.377 -3.084 1 96.19 89 PRO B CA 1
ATOM 1631 C C . PRO B 1 89 ? -13.875 4.832 -2.883 1 96.19 89 PRO B C 1
ATOM 1633 O O . PRO B 1 89 ? -12.727 5.098 -2.537 1 96.19 89 PRO B O 1
ATOM 1636 N N . LYS B 1 90 ? -14.812 5.734 -3.023 1 95.31 90 LYS B N 1
ATOM 1637 C CA . LYS B 1 90 ? -14.523 7.152 -2.826 1 95.31 90 LYS B CA 1
ATOM 1638 C C . LYS B 1 90 ? -14.156 7.441 -1.374 1 95.31 90 LYS B C 1
ATOM 1640 O O . LYS B 1 90 ? -13.227 8.203 -1.104 1 95.31 90 LYS B O 1
ATOM 1645 N N . GLU B 1 91 ? -14.859 6.824 -0.47 1 95.5 91 GLU B N 1
ATOM 1646 C CA . GLU B 1 91 ? -14.586 7.02 0.95 1 95.5 91 GLU B CA 1
ATOM 1647 C C . GLU B 1 91 ? -13.242 6.41 1.342 1 95.5 91 GLU B C 1
ATOM 1649 O O . GLU B 1 91 ? -12.516 6.973 2.16 1 95.5 91 GLU B O 1
ATOM 1654 N N . ILE B 1 92 ? -12.883 5.305 0.737 1 96.69 92 ILE B N 1
ATOM 1655 C CA . ILE B 1 92 ? -11.586 4.684 0.983 1 96.69 92 ILE B CA 1
ATOM 1656 C C . ILE B 1 92 ? -10.477 5.602 0.479 1 96.69 92 ILE B C 1
ATOM 1658 O O . ILE B 1 92 ? -9.469 5.809 1.168 1 96.69 92 ILE B O 1
ATOM 1662 N N . ALA B 1 93 ? -10.695 6.195 -0.692 1 96.69 93 ALA B N 1
ATOM 1663 C CA . ALA B 1 93 ? -9.727 7.141 -1.239 1 96.69 93 ALA B CA 1
ATOM 1664 C C . ALA B 1 93 ? -9.516 8.32 -0.297 1 96.69 93 ALA B C 1
ATOM 1666 O O . ALA B 1 93 ? -8.391 8.773 -0.093 1 96.69 93 ALA B O 1
ATOM 1667 N N . THR B 1 94 ? -10.594 8.789 0.297 1 95 94 THR B N 1
ATOM 1668 C CA . THR B 1 94 ? -10.531 9.898 1.233 1 95 94 THR B CA 1
ATOM 1669 C C . THR B 1 94 ? -9.734 9.516 2.477 1 95 94 THR B C 1
ATOM 1671 O O . THR B 1 94 ? -8.914 10.305 2.965 1 95 94 THR B O 1
ATOM 1674 N N . VAL B 1 95 ? -9.961 8.336 2.943 1 96.12 95 VAL B N 1
ATOM 1675 C CA . VAL B 1 95 ? -9.219 7.848 4.098 1 96.12 95 VAL B CA 1
ATOM 1676 C C . VAL B 1 95 ? -7.723 7.848 3.791 1 96.12 95 VAL B C 1
ATOM 1678 O O . VAL B 1 95 ? -6.914 8.312 4.598 1 96.12 95 VAL B O 1
ATOM 1681 N N . PHE B 1 96 ? -7.371 7.402 2.617 1 97.19 96 PHE B N 1
ATOM 1682 C CA . PHE B 1 96 ? -5.965 7.316 2.244 1 97.19 96 PHE B CA 1
ATOM 1683 C C . PHE B 1 96 ? -5.371 8.703 2.037 1 97.19 96 PHE B C 1
ATOM 1685 O O . PHE B 1 96 ? -4.238 8.969 2.439 1 97.19 96 PHE B O 1
ATOM 1692 N N . LEU B 1 97 ? -6.117 9.57 1.471 1 95.62 97 LEU B N 1
ATOM 1693 C CA . LEU B 1 97 ? -5.656 10.945 1.296 1 95.62 97 LEU B CA 1
ATOM 1694 C C . LEU B 1 97 ? -5.395 11.602 2.645 1 95.62 97 LEU B C 1
ATOM 1696 O O . LEU B 1 97 ? -4.375 12.273 2.824 1 95.62 97 LEU B O 1
ATOM 1700 N N . ASP B 1 98 ? -6.297 11.414 3.568 1 93.75 98 ASP B N 1
ATOM 1701 C CA . ASP B 1 98 ? -6.137 11.969 4.91 1 93.75 98 ASP B CA 1
ATOM 1702 C C . ASP B 1 98 ? -4.914 11.375 5.605 1 93.75 98 ASP B C 1
ATOM 1704 O O . ASP B 1 98 ? -4.176 12.094 6.289 1 93.75 98 ASP B O 1
ATOM 1708 N N . LEU B 1 99 ? -4.73 10.125 5.379 1 95.25 99 LEU B N 1
ATOM 1709 C CA . LEU B 1 99 ? -3.629 9.422 6.027 1 95.25 99 LEU B CA 1
ATOM 1710 C C . LEU B 1 99 ? -2.285 10 5.602 1 95.25 99 LEU B C 1
ATOM 1712 O O . LEU B 1 99 ? -1.363 10.102 6.414 1 95.25 99 LEU B O 1
ATOM 1716 N N . ILE B 1 100 ? -2.225 10.438 4.344 1 94.94 100 ILE B N 1
ATOM 1717 C CA . ILE B 1 100 ? -0.936 10.945 3.889 1 94.94 100 ILE B CA 1
ATOM 1718 C C . ILE B 1 100 ? -0.937 12.469 3.938 1 94.94 100 ILE B C 1
ATOM 1720 O O . ILE B 1 100 ? -0.105 13.117 3.297 1 94.94 100 ILE B O 1
ATOM 1724 N N . GLY B 1 101 ? -1.934 13.047 4.625 1 89.88 101 GLY B N 1
ATOM 1725 C CA . GLY B 1 101 ? -1.934 14.477 4.918 1 89.88 101 GLY B CA 1
ATOM 1726 C C . GLY B 1 101 ? -2.451 15.32 3.771 1 89.88 101 GLY B C 1
ATOM 1727 O O . GLY B 1 101 ? -2.182 16.516 3.707 1 89.88 101 GLY B O 1
ATOM 1728 N N . LEU B 1 102 ? -3.1 14.719 2.842 1 89.69 102 LEU B N 1
ATOM 1729 C CA . LEU B 1 102 ? -3.584 15.469 1.687 1 89.69 102 LEU B CA 1
ATOM 1730 C C . LEU B 1 102 ? -5.098 15.648 1.752 1 89.69 102 LEU B C 1
ATOM 1732 O O . LEU B 1 102 ? -5.707 16.141 0.799 1 89.69 102 LEU B O 1
ATOM 1736 N N . GLY B 1 103 ? -5.699 15.117 2.764 1 79.44 103 GLY B N 1
ATOM 1737 C CA . GLY B 1 103 ? -7.137 15.273 2.912 1 79.44 103 GLY B CA 1
ATOM 1738 C C . GLY B 1 103 ? -7.582 16.734 2.883 1 79.44 103 GLY B C 1
ATOM 1739 O O . GLY B 1 103 ? -8.664 17.031 2.391 1 79.44 103 GLY B O 1
ATOM 1740 N N . GLN B 1 104 ? -6.977 17.656 3.623 1 61.47 104 GLN B N 1
ATOM 1741 C CA . GLN B 1 104 ? -7.359 19.062 3.633 1 61.47 104 GLN B CA 1
ATOM 1742 C C . GLN B 1 104 ? -6.949 19.766 2.336 1 61.47 104 GLN B C 1
ATOM 1744 O O . GLN B 1 104 ? -7.445 20.844 2.02 1 61.47 104 GLN B O 1
ATOM 1749 N N . ALA B 1 105 ? -5.969 19.359 1.693 1 50.78 105 ALA B N 1
ATOM 1750 C CA . ALA B 1 105 ? -5.512 20.031 0.485 1 50.78 105 ALA B CA 1
ATOM 1751 C C . ALA B 1 105 ? -6.523 19.891 -0.646 1 50.78 105 ALA B C 1
ATOM 1753 O O . ALA B 1 105 ? -6.648 20.766 -1.496 1 50.78 105 ALA B O 1
ATOM 1754 N N . GLY B 1 106 ? -7.035 18.766 -0.908 1 42.5 106 GLY B N 1
ATOM 1755 C CA . GLY B 1 106 ? -8 18.578 -1.979 1 42.5 106 GLY B CA 1
ATOM 1756 C C . GLY B 1 106 ? -9.336 19.234 -1.704 1 42.5 106 GLY B C 1
ATOM 1757 O O . GLY B 1 106 ? -10.258 19.172 -2.525 1 42.5 106 GLY B O 1
ATOM 1758 N N . LEU B 1 107 ? -9.734 19.234 -0.476 1 40.91 107 LEU B N 1
ATOM 1759 C CA . LEU B 1 107 ? -10.984 19.969 -0.35 1 40.91 107 LEU B CA 1
ATOM 1760 C C . LEU B 1 107 ? -10.797 21.438 -0.729 1 40.91 107 LEU B C 1
ATOM 1762 O O . LEU B 1 107 ? -10.375 22.234 0.097 1 40.91 107 LEU B O 1
ATOM 1766 N N . GLY B 1 108 ? -10.07 21.672 -1.618 1 36.69 108 GLY B N 1
ATOM 1767 C CA . GLY B 1 108 ? -10.281 23.016 -2.119 1 36.69 108 GLY B CA 1
ATOM 1768 C C . GLY B 1 108 ? -11.695 23.516 -1.908 1 36.69 108 GLY B C 1
ATOM 1769 O O . GLY B 1 108 ? -12.656 22.766 -2.082 1 36.69 108 GLY B O 1
ATOM 1770 N N . GLU B 1 109 ? -11.984 24.328 -0.879 1 38.19 109 GLU B N 1
ATOM 1771 C CA . GLU B 1 109 ? -13.281 25 -0.784 1 38.19 109 GLU B CA 1
ATOM 1772 C C . GLU B 1 109 ? -13.867 25.266 -2.166 1 38.19 109 GLU B C 1
ATOM 1774 O O . GLU B 1 109 ? -13.18 25.75 -3.064 1 38.19 109 GLU B O 1
ATOM 1779 N N . PRO B 1 110 ? -14.773 24.438 -2.633 1 40.31 110 PRO B N 1
ATOM 1780 C CA . PRO B 1 110 ? -15.367 24.984 -3.85 1 40.31 110 PRO B CA 1
ATOM 1781 C C . PRO B 1 110 ? -15.391 26.516 -3.846 1 40.31 110 PRO B C 1
ATOM 1783 O O . PRO B 1 110 ? -15.758 27.125 -2.838 1 40.31 110 PRO B O 1
ATOM 1786 N N . THR B 1 111 ? -14.477 27.125 -4.398 1 39.75 111 THR B N 1
ATOM 1787 C CA . THR B 1 111 ? -14.664 28.562 -4.594 1 39.75 111 THR B CA 1
ATOM 1788 C C . THR B 1 111 ? -16.141 28.891 -4.793 1 39.75 111 THR B C 1
ATOM 1790 O O . THR B 1 111 ? -16.797 28.328 -5.668 1 39.75 111 THR B O 1
ATOM 1793 N N . ALA B 1 112 ? -16.844 29.375 -3.744 1 41.59 112 ALA B N 1
ATOM 1794 C CA . ALA B 1 112 ? -18.188 29.891 -3.854 1 41.59 112 ALA B CA 1
ATOM 1795 C C . ALA B 1 112 ? -18.422 30.547 -5.215 1 41.59 112 ALA B C 1
ATOM 1797 O O . ALA B 1 112 ? -17.672 31.438 -5.617 1 41.59 112 ALA B O 1
ATOM 1798 N N . GLU B 1 113 ? -18.766 29.859 -6.258 1 45.34 113 GLU B N 1
ATOM 1799 C CA . GLU B 1 113 ? -19.219 30.531 -7.473 1 45.34 113 GLU B CA 1
ATOM 1800 C C . GLU B 1 113 ? -20.047 31.766 -7.141 1 45.34 113 GLU B C 1
ATOM 1802 O O . GLU B 1 113 ? -20.953 31.703 -6.305 1 45.34 113 GLU B O 1
ATOM 1807 N N . PRO B 1 114 ? -19.609 32.938 -7.301 1 45.53 114 PRO B N 1
ATOM 1808 C CA . PRO B 1 114 ? -20.406 34.125 -7.031 1 45.53 114 PRO B CA 1
ATOM 1809 C C . PRO B 1 114 ? -21.875 33.969 -7.383 1 45.53 114 PRO B C 1
ATOM 1811 O O . PRO B 1 114 ? -22.203 33.344 -8.406 1 45.53 114 PRO B O 1
ATOM 1814 N N . ALA B 1 115 ? -22.75 33.844 -6.461 1 44.12 115 ALA B N 1
ATOM 1815 C CA . ALA B 1 115 ? -24.188 33.906 -6.723 1 44.12 115 ALA B CA 1
ATOM 1816 C C . ALA B 1 115 ? -24.5 34.938 -7.809 1 44.12 115 ALA B C 1
ATOM 1818 O O . ALA B 1 115 ? -24 36.031 -7.77 1 44.12 115 ALA B O 1
ATOM 1819 N N . GLN B 1 116 ? -24.641 34.594 -9.023 1 46 116 GLN B N 1
ATOM 1820 C CA . GLN B 1 116 ? -25.156 35.562 -9.992 1 46 116 GLN B CA 1
ATOM 1821 C C . GLN B 1 116 ? -26.344 36.344 -9.422 1 46 116 GLN B C 1
ATOM 1823 O O . GLN B 1 116 ? -27.281 35.75 -8.906 1 46 116 GLN B O 1
ATOM 1828 N N . ALA B 1 117 ? -26.25 37.594 -9.18 1 37.47 117 ALA B N 1
ATOM 1829 C CA . ALA B 1 117 ? -27.422 38.469 -9.195 1 37.47 117 ALA B CA 1
ATOM 1830 C C . ALA B 1 117 ? -28.156 38.406 -10.531 1 37.47 117 ALA B C 1
ATOM 1832 O O . ALA B 1 117 ? -27.531 38.156 -11.57 1 37.47 117 ALA B O 1
#

Radius of gyration: 19.64 Å; Cα contacts (8 Å, |Δi|>4): 203; chains: 2; bounding box: 56×65×61 Å

InterPro domains:
  IPR036271 Tetracyclin repressor-like, C-terminal domain superfamily [SSF48498] (15-100)
  IPR041490 HTH-type transcriptional repressor KstR2, C-terminal [PF17932] (2-100)

Solvent-accessible surface area (backbone atoms only — not comparable to full-atom values): 12877 Å² total; per-residue (Å²): 103,43,66,58,32,40,52,38,53,68,38,34,64,61,44,58,58,44,59,72,38,49,82,69,47,51,70,64,57,52,50,49,53,52,50,51,50,51,51,51,43,50,54,44,14,52,54,42,42,53,34,23,72,72,64,62,35,81,64,86,50,61,36,58,59,55,25,50,32,52,50,18,22,48,56,42,42,43,78,69,66,48,92,85,47,95,61,52,52,60,54,49,26,49,46,53,32,41,46,47,58,41,43,73,67,68,55,56,68,74,72,76,69,75,75,80,127,102,44,67,58,30,41,52,37,52,69,38,34,64,62,45,59,59,44,58,71,39,49,82,68,47,50,70,64,57,53,51,50,51,52,50,51,49,52,53,51,43,51,54,46,14,51,54,42,43,52,34,23,74,72,63,62,34,82,65,88,51,61,35,59,59,54,24,48,33,52,50,18,22,46,55,42,42,43,78,70,65,47,92,87,49,94,61,51,51,60,54,50,26,49,46,52,31,42,48,48,60,41,42,72,65,70,54,54,69,73,71,78,69,75,76,78,128